Protein AF-A0A409W3G0-F1 (afdb_monomer)

Foldseek 3Di:
DVVCVVCVVVVVVLVVVLVVLVVDPDPVSVVVNVVVVVVVVVVCVVVDDPVVVLVVLLVCQQCVVVVDPPDDDLDCCLQLVPPPDLVPPVVLQVSLLVLVVVVVVCQSVVVSVQKHFFDAPDPGSFPKTFEPPQADAADDDDDPPAADDPDGGRVVVIPHLDPPDDDDPVVSVVSSPRSQKTWIAGNNRFIKIKGWDHGLDHDPSNVVLCVCQDPVNVPFPLSPDFHFPDWDDGNRIIMTIGHDDPDPPPDPPVDPVSVLVVVCSVCVQVCVLQVVVVVLSCQCVPPDPVSHDDPVVSVVVVVVSVVPRDPCSVQAFRFDWGDPVPPDIHGDDGDPHDDDDPDDPDDD

Structure (mmCIF, N/CA/C/O backbone):
data_AF-A0A409W3G0-F1
#
_entry.id   AF-A0A409W3G0-F1
#
loop_
_atom_site.group_PDB
_atom_site.id
_atom_site.type_symbol
_atom_site.label_atom_id
_atom_site.label_alt_id
_atom_site.label_comp_id
_atom_site.label_asym_id
_atom_site.label_entity_id
_atom_site.label_seq_id
_atom_site.pdbx_PDB_ins_code
_atom_site.Cartn_x
_atom_site.Cartn_y
_atom_site.Cartn_z
_atom_site.occupancy
_atom_site.B_iso_or_equiv
_atom_site.auth_seq_id
_atom_site.auth_comp_id
_atom_site.auth_asym_id
_atom_site.auth_atom_id
_atom_site.pdbx_PDB_model_num
ATOM 1 N N . MET A 1 1 ? 8.631 -28.757 -4.855 1.00 47.16 1 MET A N 1
ATOM 2 C CA . MET A 1 1 ? 9.281 -27.886 -3.844 1.00 47.16 1 MET A CA 1
ATOM 3 C C . MET A 1 1 ? 10.719 -28.313 -3.483 1.00 47.16 1 MET A C 1
ATOM 5 O O . MET A 1 1 ? 11.501 -27.440 -3.142 1.00 47.16 1 MET A O 1
ATOM 9 N N . GLN A 1 2 ? 11.118 -29.590 -3.631 1.00 41.22 2 GLN A N 1
ATOM 10 C CA . GLN A 1 2 ? 12.486 -30.080 -3.331 1.00 41.22 2 GLN A CA 1
ATOM 11 C C . GLN A 1 2 ? 13.598 -29.640 -4.314 1.00 41.22 2 GLN A C 1
ATOM 13 O O . GLN A 1 2 ? 14.764 -29.630 -3.944 1.00 41.22 2 GLN A O 1
ATOM 18 N N . ILE A 1 3 ? 13.276 -29.236 -5.548 1.00 45.50 3 ILE A N 1
ATOM 19 C CA . ILE A 1 3 ? 14.291 -28.834 -6.549 1.00 45.50 3 ILE A CA 1
ATOM 20 C C . ILE A 1 3 ? 14.850 -27.426 -6.262 1.00 45.50 3 ILE A C 1
ATOM 22 O O . ILE A 1 3 ? 16.033 -27.163 -6.468 1.00 45.50 3 ILE A O 1
ATOM 26 N N . VAL A 1 4 ? 14.027 -26.527 -5.709 1.00 44.72 4 VAL A N 1
ATOM 27 C CA . VAL A 1 4 ? 14.427 -25.141 -5.399 1.00 44.72 4 VAL A CA 1
ATOM 28 C C . VAL A 1 4 ? 15.468 -25.092 -4.273 1.00 44.72 4 VAL A C 1
ATOM 30 O O . VAL A 1 4 ? 16.385 -24.275 -4.326 1.00 44.72 4 VAL A O 1
ATOM 33 N N . SER A 1 5 ? 15.393 -25.994 -3.289 1.00 47.44 5 SER A N 1
ATOM 34 C CA . SER A 1 5 ? 16.398 -26.087 -2.219 1.00 47.44 5 SER A CA 1
ATOM 35 C C . SER A 1 5 ? 17.745 -26.625 -2.704 1.00 47.44 5 SER A C 1
ATOM 37 O O . SER A 1 5 ? 18.769 -26.264 -2.134 1.00 47.44 5 SER A O 1
ATOM 39 N N . VAL A 1 6 ? 17.759 -27.441 -3.764 1.00 54.44 6 VAL A N 1
ATOM 40 C CA . VAL A 1 6 ? 18.990 -28.029 -4.324 1.00 54.44 6 VAL A CA 1
ATOM 41 C C . VAL A 1 6 ? 19.758 -27.022 -5.185 1.00 54.44 6 VAL A C 1
ATOM 43 O O . VAL A 1 6 ? 20.984 -27.041 -5.198 1.00 54.44 6 VAL A O 1
ATOM 46 N N . LEU A 1 7 ? 19.063 -26.111 -5.875 1.00 48.47 7 LEU A N 1
ATOM 47 C CA . LEU A 1 7 ? 19.697 -25.149 -6.789 1.00 48.47 7 LEU A CA 1
ATOM 48 C C . LEU A 1 7 ? 20.128 -23.833 -6.124 1.00 48.47 7 LEU A C 1
ATOM 50 O O . LEU A 1 7 ? 21.019 -23.160 -6.643 1.00 48.47 7 LEU A O 1
ATOM 54 N N . LYS A 1 8 ? 19.554 -23.488 -4.964 1.00 57.00 8 LYS A N 1
ATOM 55 C CA . LYS A 1 8 ? 19.869 -22.257 -4.219 1.00 57.00 8 LYS A CA 1
ATOM 56 C C . LYS A 1 8 ? 21.376 -22.048 -3.940 1.00 57.00 8 LYS A C 1
ATOM 58 O O . LYS A 1 8 ? 21.863 -20.948 -4.198 1.00 57.00 8 LYS A O 1
ATOM 63 N N . PRO A 1 9 ? 22.156 -23.065 -3.514 1.00 62.59 9 PRO A N 1
ATOM 64 C CA . PRO A 1 9 ? 23.589 -22.894 -3.260 1.00 62.59 9 PRO A CA 1
ATOM 65 C C . PRO A 1 9 ? 24.377 -22.547 -4.529 1.00 62.59 9 PRO A C 1
ATOM 67 O O . PRO A 1 9 ? 25.292 -21.729 -4.487 1.00 62.59 9 PRO A O 1
ATOM 70 N N . TYR A 1 10 ? 23.997 -23.124 -5.674 1.00 61.44 10 TYR A N 1
ATOM 71 C CA . TYR A 1 10 ? 24.671 -22.899 -6.953 1.00 61.44 10 TYR A CA 1
ATOM 72 C C . TYR A 1 10 ? 24.362 -21.517 -7.524 1.00 61.44 10 TYR A C 1
ATOM 74 O O . TYR A 1 10 ? 25.257 -20.856 -8.052 1.00 61.44 10 TYR A O 1
ATOM 82 N N . THR A 1 11 ? 23.119 -21.046 -7.381 1.00 59.75 11 THR A N 1
ATOM 83 C CA . THR A 1 11 ? 22.759 -19.680 -7.774 1.00 59.75 11 THR A CA 1
ATOM 84 C C . THR A 1 11 ? 23.467 -18.645 -6.910 1.00 59.75 11 THR A C 1
ATOM 86 O O . THR A 1 11 ? 23.997 -17.680 -7.454 1.00 59.75 11 THR A O 1
ATOM 89 N N . ASP A 1 12 ? 23.562 -18.867 -5.597 1.00 57.88 12 ASP A N 1
ATOM 90 C CA . ASP A 1 12 ? 24.220 -17.939 -4.669 1.00 57.88 12 ASP A CA 1
ATOM 91 C C . ASP A 1 12 ? 25.755 -17.944 -4.859 1.00 57.88 12 ASP A C 1
ATOM 93 O O . ASP A 1 12 ? 26.415 -16.899 -4.805 1.00 57.88 12 ASP A O 1
ATOM 97 N N . GLN A 1 13 ? 26.343 -19.099 -5.193 1.00 63.62 13 GLN A N 1
ATOM 98 C CA . GLN A 1 13 ? 27.764 -19.223 -5.533 1.00 63.62 13 GLN A CA 1
ATOM 99 C C . GLN A 1 13 ? 28.105 -18.566 -6.883 1.00 63.62 13 GLN A C 1
ATOM 101 O O . GLN A 1 13 ? 29.130 -17.894 -7.007 1.00 63.62 13 GLN A O 1
ATOM 106 N N . ALA A 1 14 ? 27.245 -18.711 -7.894 1.00 65.25 14 ALA A N 1
ATOM 107 C CA . ALA A 1 14 ? 27.415 -18.026 -9.174 1.00 65.25 14 ALA A CA 1
ATOM 108 C C . ALA A 1 14 ? 27.276 -16.502 -9.016 1.00 65.25 14 ALA A C 1
ATOM 110 O O . ALA A 1 14 ? 28.077 -15.748 -9.572 1.00 65.25 14 ALA A O 1
ATOM 111 N N . LEU A 1 15 ? 26.315 -16.044 -8.204 1.00 60.69 15 LEU A N 1
ATOM 112 C CA . LEU A 1 15 ? 26.097 -14.623 -7.930 1.00 60.69 15 LEU A CA 1
ATOM 113 C C . LEU A 1 15 ? 27.270 -13.999 -7.155 1.00 60.69 15 LEU A C 1
ATOM 115 O O . LEU A 1 15 ? 27.720 -12.907 -7.497 1.00 60.69 15 LEU A O 1
ATOM 119 N N . SER A 1 16 ? 27.812 -14.695 -6.150 1.00 66.19 16 SER A N 1
ATOM 120 C CA . SER A 1 16 ? 28.966 -14.211 -5.374 1.00 66.19 16 SER A CA 1
ATOM 121 C C . SER A 1 16 ? 30.248 -14.140 -6.213 1.00 66.19 16 SER A C 1
ATOM 123 O O . SER A 1 16 ? 30.964 -13.137 -6.158 1.00 66.19 16 SER A O 1
ATOM 125 N N . ARG A 1 17 ? 30.500 -15.132 -7.081 1.00 62.84 17 ARG A N 1
ATOM 126 C CA . ARG A 1 17 ? 31.608 -15.086 -8.056 1.00 62.84 17 ARG A CA 1
ATOM 127 C C . ARG A 1 17 ? 31.439 -13.960 -9.076 1.00 62.84 17 ARG A C 1
ATOM 129 O O . ARG A 1 17 ? 32.417 -13.313 -9.438 1.00 62.84 17 ARG A O 1
ATOM 136 N N . TRP A 1 18 ? 30.212 -13.667 -9.494 1.00 58.75 18 TRP A N 1
ATOM 137 C CA . TRP A 1 18 ? 29.924 -12.539 -10.381 1.00 58.75 18 TRP A CA 1
ATOM 138 C C . TRP A 1 18 ? 30.204 -11.174 -9.735 1.00 58.75 18 TRP A C 1
ATOM 140 O O . TRP A 1 18 ? 30.744 -10.273 -10.378 1.00 58.75 18 TRP A O 1
ATOM 150 N N . ILE A 1 19 ? 29.878 -11.014 -8.448 1.00 62.53 19 ILE A N 1
ATOM 151 C CA . ILE A 1 19 ? 30.178 -9.793 -7.683 1.00 62.53 19 ILE A CA 1
ATOM 152 C C . ILE A 1 19 ? 31.697 -9.569 -7.575 1.00 62.53 19 ILE A C 1
ATOM 154 O O . ILE A 1 19 ? 32.146 -8.430 -7.695 1.00 62.53 19 ILE A O 1
ATOM 158 N N . LEU A 1 20 ? 32.492 -10.635 -7.441 1.00 59.09 20 LEU A N 1
ATOM 159 C CA . LEU A 1 20 ? 33.961 -10.573 -7.490 1.00 59.09 20 LEU A CA 1
ATOM 160 C C . LEU A 1 20 ? 34.485 -10.156 -8.874 1.00 59.09 20 LEU A C 1
ATOM 162 O O . LEU A 1 20 ? 35.348 -9.288 -8.977 1.00 59.09 20 LEU A O 1
ATOM 166 N N . ILE A 1 21 ? 33.910 -10.696 -9.952 1.00 56.00 21 ILE A N 1
ATOM 167 C CA . ILE A 1 21 ? 34.263 -10.331 -11.336 1.00 56.00 21 ILE A CA 1
ATOM 168 C C . ILE A 1 21 ? 33.991 -8.838 -11.613 1.00 56.00 21 ILE A C 1
ATOM 170 O O . ILE A 1 21 ? 34.728 -8.197 -12.360 1.00 56.00 21 ILE A O 1
ATOM 174 N N . LYS A 1 22 ? 32.991 -8.239 -10.952 1.00 55.88 22 LYS A N 1
ATOM 175 C CA . LYS A 1 22 ? 32.654 -6.806 -11.047 1.00 55.88 22 LYS A CA 1
ATOM 176 C C . LYS A 1 22 ? 33.748 -5.871 -10.509 1.00 55.88 22 LYS A C 1
ATOM 178 O O . LYS A 1 22 ? 33.800 -4.718 -10.937 1.00 55.88 22 LYS A O 1
ATOM 183 N N . GLN A 1 23 ? 34.614 -6.327 -9.598 1.00 57.34 23 GLN A N 1
ATOM 184 C CA . GLN A 1 23 ? 35.745 -5.514 -9.125 1.00 57.34 23 GLN A CA 1
ATOM 185 C C . GLN A 1 23 ? 36.809 -5.301 -10.215 1.00 57.34 23 GLN A C 1
ATOM 187 O O . GLN A 1 23 ? 37.583 -4.348 -10.138 1.00 57.34 23 GLN A O 1
ATOM 192 N N . TYR A 1 24 ? 36.793 -6.101 -11.285 1.00 51.62 24 TYR A N 1
ATOM 193 C CA . TYR A 1 24 ? 37.664 -5.918 -12.439 1.00 51.62 24 TYR A CA 1
ATOM 194 C C . TYR A 1 24 ? 36.990 -5.044 -13.511 1.00 51.62 24 TYR A C 1
ATOM 196 O O . TYR A 1 24 ? 35.998 -5.421 -14.128 1.00 51.62 24 TYR A O 1
ATOM 204 N N . LYS A 1 25 ? 37.566 -3.862 -13.785 1.00 48.66 25 LYS A N 1
ATOM 205 C CA . LYS A 1 25 ? 37.075 -2.892 -14.793 1.00 48.66 25 LYS A CA 1
ATOM 206 C C . LYS A 1 25 ? 37.215 -3.352 -16.256 1.00 48.66 25 LYS A C 1
ATOM 208 O O . LYS A 1 25 ? 36.820 -2.618 -17.161 1.00 48.66 25 LYS A O 1
ATOM 213 N N . SER A 1 26 ? 37.770 -4.534 -16.512 1.00 61.12 26 SER A N 1
ATOM 214 C CA . SER A 1 26 ? 38.070 -4.990 -17.870 1.00 61.12 26 SER A CA 1
ATOM 215 C C . SER A 1 26 ? 36.806 -5.365 -18.651 1.00 61.12 26 SER A C 1
ATOM 217 O O . SER A 1 26 ? 35.951 -6.108 -18.169 1.00 61.12 26 SER A O 1
ATOM 219 N N . ALA A 1 27 ? 36.718 -4.915 -19.904 1.00 59.66 27 ALA A N 1
ATOM 220 C CA . ALA A 1 27 ? 35.679 -5.324 -20.849 1.00 59.66 27 ALA A CA 1
ATOM 221 C C . ALA A 1 27 ? 35.604 -6.857 -21.032 1.00 59.66 27 ALA A C 1
ATOM 223 O O . ALA A 1 27 ? 34.521 -7.391 -21.271 1.00 59.66 27 ALA A O 1
ATOM 224 N N . SER A 1 28 ? 36.716 -7.577 -20.829 1.00 54.97 28 SER A N 1
ATOM 225 C CA . SER A 1 28 ? 36.770 -9.044 -20.919 1.00 54.97 28 SER A CA 1
ATOM 226 C C . SER A 1 28 ? 35.953 -9.755 -19.833 1.00 54.97 28 SER A C 1
ATOM 228 O O . SER A 1 28 ? 35.348 -10.791 -20.101 1.00 54.97 28 SER A O 1
ATOM 230 N N . ALA A 1 29 ? 35.851 -9.172 -18.636 1.00 61.47 29 ALA A N 1
ATOM 231 C CA . ALA A 1 29 ? 35.073 -9.716 -17.522 1.00 61.47 29 ALA A CA 1
ATOM 232 C C . ALA A 1 29 ? 33.558 -9.667 -17.800 1.00 61.47 29 ALA A C 1
ATOM 234 O O . ALA A 1 29 ? 32.825 -10.608 -17.494 1.00 61.47 29 ALA A O 1
ATOM 235 N N . LYS A 1 30 ? 33.095 -8.596 -18.461 1.00 62.44 30 LYS A N 1
ATOM 236 C CA . LYS A 1 30 ? 31.699 -8.460 -18.907 1.00 62.44 30 LYS A CA 1
ATOM 237 C C . LYS A 1 30 ? 31.362 -9.456 -20.021 1.00 62.44 30 LYS A C 1
ATOM 239 O O . LYS A 1 30 ? 30.263 -10.005 -20.028 1.00 62.44 30 LYS A O 1
ATOM 244 N N . LEU A 1 31 ? 32.313 -9.716 -20.924 1.00 69.50 31 LEU A N 1
ATOM 245 C CA . LEU A 1 31 ? 32.150 -10.672 -22.022 1.00 69.50 31 LEU A CA 1
ATOM 246 C C . LEU A 1 31 ? 32.099 -12.123 -21.520 1.00 69.50 31 LEU A C 1
ATOM 248 O O . LEU A 1 31 ? 31.205 -12.874 -21.899 1.00 69.50 31 LEU A O 1
ATOM 252 N N . GLY A 1 32 ? 33.015 -12.501 -20.620 1.00 74.12 32 GLY A N 1
ATOM 253 C CA . GLY A 1 32 ? 33.042 -13.840 -20.020 1.00 74.12 32 GLY A CA 1
ATOM 254 C C . GLY A 1 32 ? 31.774 -14.141 -19.227 1.00 74.12 32 GLY A C 1
ATOM 255 O O . GLY A 1 32 ? 31.237 -15.245 -19.280 1.00 74.12 32 GLY A O 1
ATOM 256 N N . GLY A 1 33 ? 31.230 -13.121 -18.569 1.00 72.75 33 GLY A N 1
ATOM 257 C CA . GLY A 1 33 ? 29.962 -13.237 -17.887 1.00 72.75 33 GLY A CA 1
ATOM 258 C C . GLY A 1 33 ? 28.760 -13.474 -18.814 1.00 72.75 33 GLY A C 1
ATOM 259 O O . GLY A 1 33 ? 27.915 -14.325 -18.538 1.00 72.75 33 GLY A O 1
ATOM 260 N N . LEU A 1 34 ? 28.702 -12.758 -19.940 1.00 72.81 34 LEU A N 1
ATOM 261 C CA . LEU A 1 34 ? 27.672 -12.954 -20.963 1.00 72.81 34 LEU A CA 1
ATOM 262 C C . LEU A 1 34 ? 27.743 -14.367 -21.566 1.00 72.81 34 LEU A C 1
ATOM 264 O O . LEU A 1 34 ? 26.716 -15.022 -21.725 1.00 72.81 34 LEU A O 1
ATOM 268 N N . LEU A 1 35 ? 28.954 -14.856 -21.843 1.00 73.38 35 LEU A N 1
ATOM 269 C CA . LEU A 1 35 ? 29.185 -16.202 -22.372 1.00 73.38 35 LEU A CA 1
ATOM 270 C C . LEU A 1 35 ? 28.745 -17.295 -21.393 1.00 73.38 35 LEU A C 1
ATOM 272 O O . LEU A 1 35 ? 28.173 -18.294 -21.819 1.00 73.38 35 LEU A O 1
ATOM 276 N N . LEU A 1 36 ? 28.931 -17.090 -20.086 1.00 75.75 36 LEU A N 1
ATOM 277 C CA . LEU A 1 36 ? 28.472 -18.037 -19.069 1.00 75.75 36 LEU A CA 1
ATOM 278 C C . LEU A 1 36 ? 26.937 -18.128 -19.026 1.00 75.75 36 LEU A C 1
ATOM 280 O O . LEU A 1 36 ? 26.381 -19.220 -18.950 1.00 75.75 36 LEU A O 1
ATOM 284 N N . VAL A 1 37 ? 26.241 -16.991 -19.136 1.00 73.06 37 VAL A N 1
ATOM 285 C CA . VAL A 1 37 ? 24.768 -16.951 -19.213 1.00 73.06 37 VAL A CA 1
ATOM 286 C C . VAL A 1 37 ? 24.269 -17.653 -20.479 1.00 73.06 37 VAL A C 1
ATOM 288 O O . VAL A 1 37 ? 23.330 -18.448 -20.416 1.00 73.06 37 VAL A O 1
ATOM 291 N N . LEU A 1 38 ? 24.929 -17.412 -21.615 1.00 73.00 38 LEU A N 1
ATOM 292 C CA . LEU A 1 38 ? 24.616 -18.061 -22.890 1.00 73.00 38 LEU A CA 1
ATOM 293 C C . LEU A 1 38 ? 24.896 -19.570 -22.877 1.00 73.00 38 LEU A C 1
ATOM 295 O O . LEU A 1 38 ? 24.149 -20.316 -23.500 1.00 73.00 38 LEU A O 1
ATOM 299 N N . ALA A 1 39 ? 25.904 -20.037 -22.138 1.00 73.19 39 ALA A N 1
ATOM 300 C CA . ALA A 1 39 ? 26.226 -21.460 -22.011 1.00 73.19 39 ALA A CA 1
ATOM 301 C C . ALA A 1 39 ? 25.254 -22.230 -21.098 1.00 73.19 39 ALA A C 1
ATOM 303 O O . ALA A 1 39 ? 25.036 -23.425 -21.291 1.00 73.19 39 ALA A O 1
ATOM 304 N N . VAL A 1 40 ? 24.642 -21.559 -20.117 1.00 71.56 40 VAL A N 1
ATOM 305 C CA . VAL A 1 40 ? 23.665 -22.179 -19.204 1.00 71.56 40 VAL A CA 1
ATOM 306 C C . VAL A 1 40 ? 22.270 -22.263 -19.840 1.00 71.56 40 VAL A C 1
ATOM 308 O O . VAL A 1 40 ? 21.531 -23.209 -19.578 1.00 71.56 40 VAL A O 1
ATOM 311 N N . LEU A 1 41 ? 21.915 -21.335 -20.734 1.00 67.38 41 LEU A N 1
ATOM 312 C CA . LEU A 1 41 ? 20.604 -21.274 -21.399 1.00 67.38 41 LEU A CA 1
ATOM 313 C C . LEU A 1 41 ? 20.150 -22.595 -22.083 1.00 67.38 41 LEU A C 1
ATOM 315 O O . LEU A 1 41 ? 19.005 -22.994 -21.860 1.00 67.38 41 LEU A O 1
ATOM 319 N N . PRO A 1 42 ? 20.995 -23.326 -22.844 1.00 62.88 42 PRO A N 1
ATOM 320 C CA . PRO A 1 42 ? 20.614 -24.591 -23.489 1.00 62.88 42 PRO A CA 1
ATOM 321 C C . PRO A 1 42 ? 20.454 -25.762 -22.513 1.00 62.88 42 PRO A C 1
ATOM 323 O O . PRO A 1 42 ? 19.584 -26.611 -22.699 1.00 62.88 42 PRO A O 1
ATOM 326 N N . LEU A 1 43 ? 21.277 -25.806 -21.460 1.00 62.88 43 LEU A N 1
ATOM 327 C CA . LEU A 1 43 ? 21.249 -26.861 -20.439 1.00 62.88 43 LEU A CA 1
ATOM 328 C C . LEU A 1 43 ? 19.950 -26.824 -19.627 1.00 62.88 43 LEU A C 1
ATOM 330 O O . LEU A 1 43 ? 19.469 -27.860 -19.173 1.00 62.88 43 LEU A O 1
ATOM 334 N N . VAL A 1 44 ? 19.353 -25.638 -19.506 1.00 59.09 44 VAL A N 1
ATOM 335 C CA . VAL A 1 44 ? 18.130 -25.428 -18.733 1.00 59.09 44 VAL A CA 1
ATOM 336 C C . VAL A 1 44 ? 16.859 -25.433 -19.596 1.00 59.09 44 VAL A C 1
ATOM 338 O O . VAL A 1 44 ? 15.778 -25.717 -19.088 1.00 59.09 44 VAL A O 1
ATOM 341 N N . GLY A 1 45 ? 16.976 -25.296 -20.924 1.00 60.25 45 GLY A N 1
ATOM 342 C CA . GLY A 1 45 ? 15.871 -25.506 -21.876 1.00 60.25 45 GLY A CA 1
ATOM 343 C C . GLY A 1 45 ? 15.258 -26.917 -21.862 1.00 60.25 45 GLY A C 1
ATOM 344 O O . GLY A 1 45 ? 14.208 -27.131 -22.457 1.00 60.25 45 GLY A O 1
ATOM 345 N N . ARG A 1 46 ? 15.871 -27.878 -21.154 1.00 63.06 46 ARG A N 1
ATOM 346 C CA . ARG A 1 46 ? 15.305 -29.216 -20.896 1.00 63.06 46 ARG A CA 1
ATOM 347 C C . ARG A 1 46 ? 14.311 -29.261 -19.728 1.00 63.06 46 ARG A C 1
ATOM 349 O O . ARG A 1 46 ? 13.634 -30.272 -19.553 1.00 63.06 46 ARG A O 1
ATOM 356 N N . MET A 1 47 ? 14.194 -28.197 -18.932 1.00 63.66 47 MET A N 1
ATOM 357 C CA . MET A 1 47 ? 13.206 -28.096 -17.855 1.00 63.66 47 MET A CA 1
ATOM 358 C C . MET A 1 47 ? 11.872 -27.597 -18.430 1.00 63.66 47 MET A C 1
ATOM 360 O O . MET A 1 47 ? 11.559 -26.410 -18.394 1.00 63.66 47 MET A O 1
ATOM 364 N N . ASN A 1 48 ? 11.096 -28.514 -19.010 1.00 53.97 48 ASN A N 1
ATOM 365 C CA . ASN A 1 48 ? 9.788 -28.218 -19.596 1.00 53.97 48 ASN A CA 1
ATOM 366 C C . ASN A 1 48 ? 8.782 -27.772 -18.520 1.00 53.97 48 ASN A C 1
ATOM 368 O O . ASN A 1 48 ? 8.340 -28.578 -17.703 1.00 53.97 48 ASN A O 1
ATOM 372 N N . GLY A 1 49 ? 8.381 -26.498 -18.544 1.00 68.12 49 GLY A N 1
ATOM 373 C CA . GLY A 1 49 ? 7.275 -25.999 -17.729 1.00 68.12 49 GLY A CA 1
ATOM 374 C C . GLY A 1 49 ? 7.062 -24.486 -17.807 1.00 68.12 49 GLY A C 1
ATOM 375 O O . GLY A 1 49 ? 7.985 -23.719 -18.082 1.00 68.12 49 GLY A O 1
ATOM 376 N N . LEU A 1 50 ? 5.832 -24.057 -17.494 1.00 61.88 50 LEU A N 1
ATOM 377 C CA . LEU A 1 50 ? 5.407 -22.651 -17.378 1.00 61.88 50 LEU A CA 1
ATOM 378 C C . LEU A 1 50 ? 6.263 -21.835 -16.380 1.00 61.88 50 LEU A C 1
ATOM 380 O O . LEU A 1 50 ? 6.267 -20.608 -16.417 1.00 61.88 50 LEU A O 1
ATOM 384 N N . GLU A 1 51 ? 6.988 -22.511 -15.483 1.00 71.69 51 GLU A N 1
ATOM 385 C CA . GLU A 1 51 ? 7.874 -21.893 -14.492 1.00 71.69 51 GLU A CA 1
ATOM 386 C C . GLU A 1 51 ? 9.188 -21.369 -15.099 1.00 71.69 51 GLU A C 1
ATOM 388 O O . GLU A 1 51 ? 9.762 -20.411 -14.576 1.00 71.69 51 GLU A O 1
ATOM 393 N N . TRP A 1 52 ? 9.658 -21.933 -16.221 1.00 76.56 52 TRP A N 1
ATOM 394 C CA . TRP A 1 52 ? 10.937 -21.533 -16.818 1.00 76.56 52 TRP A CA 1
ATOM 395 C C . TRP A 1 52 ? 10.880 -20.145 -17.454 1.00 76.56 52 TRP A C 1
ATOM 397 O O . TRP A 1 52 ? 11.769 -19.321 -17.246 1.00 76.56 52 TRP A O 1
ATOM 407 N N . THR A 1 53 ? 9.802 -19.839 -18.177 1.00 78.00 53 THR A N 1
ATOM 408 C CA . THR A 1 53 ? 9.613 -18.511 -18.777 1.00 78.00 53 THR A CA 1
ATOM 409 C C . THR A 1 53 ? 9.563 -17.427 -17.703 1.00 78.00 53 THR A C 1
ATOM 411 O O . THR A 1 53 ? 10.200 -16.385 -17.858 1.00 78.00 53 THR A O 1
ATOM 414 N N . GLN A 1 54 ? 8.904 -17.697 -16.571 1.00 76.88 54 GLN A N 1
ATOM 415 C CA . GLN A 1 54 ? 8.894 -16.799 -15.413 1.00 76.88 54 GLN A CA 1
ATOM 416 C C . GLN A 1 54 ? 10.285 -16.654 -14.792 1.00 76.88 54 GLN A C 1
ATOM 418 O O . GLN A 1 54 ? 10.693 -15.540 -14.465 1.00 76.88 54 GLN A O 1
ATOM 423 N N . PHE A 1 55 ? 11.042 -17.747 -14.654 1.00 80.12 55 PHE A N 1
ATOM 424 C CA . PHE A 1 55 ? 12.415 -17.690 -14.158 1.00 80.12 55 PHE A CA 1
ATOM 425 C C . PHE A 1 55 ? 13.316 -16.846 -15.066 1.00 80.12 55 PHE A C 1
ATOM 427 O O . PHE A 1 55 ? 13.977 -15.931 -14.573 1.00 80.12 55 PHE A O 1
ATOM 434 N N . CYS A 1 56 ? 13.317 -17.100 -16.379 1.00 81.38 56 CYS A N 1
ATOM 435 C CA . CYS A 1 56 ? 14.090 -16.317 -17.341 1.00 81.38 56 CYS A CA 1
ATOM 436 C C . CYS A 1 56 ? 13.708 -14.845 -17.281 1.00 81.38 56 CYS A C 1
ATOM 438 O O . CYS A 1 56 ? 14.592 -14.003 -17.197 1.00 81.38 56 CYS A O 1
ATOM 440 N N . GLN A 1 57 ? 12.410 -14.528 -17.238 1.00 78.81 57 GLN A N 1
ATOM 441 C CA . GLN A 1 57 ? 11.951 -13.151 -17.076 1.00 78.81 57 GLN A CA 1
ATOM 442 C C . GLN A 1 57 ? 12.501 -12.531 -15.787 1.00 78.81 57 GLN A C 1
ATOM 444 O O . GLN A 1 57 ? 13.090 -11.453 -15.839 1.00 78.81 57 GLN A O 1
ATOM 449 N N . ARG A 1 58 ? 12.393 -13.210 -14.638 1.00 78.25 58 ARG A N 1
ATOM 450 C CA . ARG A 1 58 ? 12.937 -12.721 -13.357 1.00 78.25 58 ARG A CA 1
ATOM 451 C C . ARG A 1 58 ? 14.448 -12.510 -13.414 1.00 78.25 58 ARG A C 1
ATOM 453 O O . ARG A 1 58 ? 14.932 -11.499 -12.912 1.00 78.25 58 ARG A O 1
ATOM 460 N N . LEU A 1 59 ? 15.189 -13.426 -14.035 1.00 81.44 59 LEU A N 1
ATOM 461 C CA . LEU A 1 59 ? 16.635 -13.307 -14.203 1.00 81.44 59 LEU A CA 1
ATOM 462 C C . LEU A 1 59 ? 16.992 -12.132 -15.119 1.00 81.44 59 LEU A C 1
ATOM 464 O O . LEU A 1 59 ? 17.822 -11.305 -14.749 1.00 81.44 59 LEU A O 1
ATOM 468 N N . THR A 1 60 ? 16.329 -12.008 -16.270 1.00 83.62 60 THR A N 1
ATOM 469 C CA . THR A 1 60 ? 16.481 -10.864 -17.174 1.00 83.62 60 THR A CA 1
ATOM 470 C C . THR A 1 60 ? 16.217 -9.559 -16.436 1.00 83.62 60 THR A C 1
ATOM 472 O O . THR A 1 60 ? 16.980 -8.615 -16.601 1.00 83.62 60 THR A O 1
ATOM 475 N N . TRP A 1 61 ? 15.203 -9.503 -15.570 1.00 79.69 61 TRP A N 1
ATOM 476 C CA . TRP A 1 61 ? 14.919 -8.322 -14.756 1.00 79.69 61 TRP A CA 1
ATOM 477 C C . TRP A 1 61 ? 15.982 -8.048 -13.705 1.00 79.69 61 TRP A C 1
ATOM 479 O O . TRP A 1 61 ? 16.418 -6.907 -13.603 1.00 79.69 61 TRP A O 1
ATOM 489 N N . LYS A 1 62 ? 16.478 -9.064 -12.993 1.00 77.94 62 LYS A N 1
ATOM 490 C CA . LYS A 1 62 ? 17.623 -8.892 -12.086 1.00 77.94 62 LYS A CA 1
ATOM 491 C C . LYS A 1 62 ? 18.854 -8.351 -12.813 1.00 77.94 62 LYS A C 1
ATOM 493 O O . LYS A 1 62 ? 19.601 -7.566 -12.242 1.00 77.94 62 LYS A O 1
ATOM 498 N N . LEU A 1 63 ? 19.049 -8.741 -14.072 1.00 80.12 63 LEU A N 1
ATOM 499 C CA . LEU A 1 63 ? 20.165 -8.284 -14.894 1.00 80.12 63 LEU A CA 1
ATOM 500 C C . LEU A 1 63 ? 19.894 -6.949 -15.613 1.00 80.12 63 LEU A C 1
ATOM 502 O O . LEU A 1 63 ? 20.832 -6.273 -16.031 1.00 80.12 63 LEU A O 1
ATOM 506 N N . ARG A 1 64 ? 18.635 -6.523 -15.744 1.00 79.38 64 ARG A N 1
ATOM 507 C CA . ARG A 1 64 ? 18.259 -5.339 -16.526 1.00 79.38 64 ARG A CA 1
ATOM 508 C C . ARG A 1 64 ? 18.894 -4.040 -16.023 1.00 79.38 64 ARG A C 1
ATOM 510 O O . ARG A 1 64 ? 19.383 -3.318 -16.887 1.00 79.38 64 ARG A O 1
ATOM 517 N N . PRO A 1 65 ? 18.988 -3.741 -14.710 1.00 75.94 65 PRO A N 1
ATOM 518 C CA . PRO A 1 65 ? 19.681 -2.544 -14.224 1.00 75.94 65 PRO A CA 1
ATOM 519 C C . PRO A 1 65 ? 21.127 -2.416 -14.719 1.00 75.94 65 PRO A C 1
ATOM 521 O O . PRO A 1 65 ? 21.641 -1.310 -14.840 1.00 75.94 65 PRO A O 1
ATOM 524 N N . TYR A 1 66 ? 21.783 -3.532 -15.053 1.00 75.81 66 TYR A N 1
ATOM 525 C CA . TYR A 1 66 ? 23.151 -3.528 -15.575 1.00 75.81 66 TYR A CA 1
ATOM 526 C C . TYR A 1 66 ? 23.230 -3.170 -17.067 1.00 75.81 66 TYR A C 1
ATOM 528 O O . TYR A 1 66 ? 24.290 -2.758 -17.535 1.00 75.81 66 TYR A O 1
ATOM 536 N N . PHE A 1 67 ? 22.127 -3.314 -17.808 1.00 78.88 67 PHE A N 1
ATOM 537 C CA . PHE A 1 67 ? 22.061 -3.073 -19.253 1.00 78.88 67 PHE A CA 1
ATOM 538 C C . PHE A 1 67 ? 21.206 -1.856 -19.629 1.00 78.88 67 PHE A C 1
ATOM 540 O O . PHE A 1 67 ? 21.449 -1.224 -20.655 1.00 78.88 67 PHE A O 1
ATOM 547 N N . SER A 1 68 ? 20.210 -1.497 -18.818 1.00 72.94 68 SER A N 1
ATOM 548 C CA . SER A 1 68 ? 19.354 -0.342 -19.064 1.00 72.94 68 SER A CA 1
ATOM 549 C C . SER A 1 68 ? 19.935 0.917 -18.433 1.00 72.94 68 SER A C 1
ATOM 551 O O . SER A 1 68 ? 20.169 0.955 -17.231 1.00 72.94 68 SER A O 1
ATOM 553 N N . ARG A 1 69 ? 20.039 1.999 -19.212 1.00 72.69 69 ARG A N 1
ATOM 554 C CA . ARG A 1 69 ? 20.340 3.352 -18.704 1.00 72.69 69 ARG A CA 1
ATOM 555 C C . ARG A 1 69 ? 19.184 3.982 -17.912 1.00 72.69 69 ARG A C 1
ATOM 557 O O . ARG A 1 69 ? 19.263 5.153 -17.558 1.00 72.69 69 ARG A O 1
ATOM 564 N N . HIS A 1 70 ? 18.094 3.250 -17.678 1.00 69.88 70 HIS A N 1
ATOM 565 C CA . HIS A 1 70 ? 16.960 3.777 -16.935 1.00 69.88 70 HIS A CA 1
ATOM 566 C C . HIS A 1 70 ? 17.300 3.773 -15.445 1.00 69.88 70 HIS A C 1
ATOM 568 O O . HIS A 1 70 ? 17.223 2.745 -14.778 1.00 69.88 70 HIS A O 1
ATOM 574 N N . ILE A 1 71 ? 17.713 4.930 -14.938 1.00 80.94 71 ILE A N 1
ATOM 575 C CA . ILE A 1 71 ? 18.068 5.096 -13.532 1.00 80.94 71 ILE A CA 1
ATOM 576 C C . ILE A 1 71 ? 16.761 5.227 -12.752 1.00 80.94 71 ILE A C 1
ATOM 578 O O . ILE A 1 71 ? 16.091 6.257 -12.821 1.00 80.94 71 ILE A O 1
ATOM 582 N N . LEU A 1 72 ? 16.368 4.166 -12.046 1.00 91.06 72 LEU A N 1
ATOM 583 C CA . LEU A 1 72 ? 15.374 4.301 -10.988 1.00 91.06 72 LEU A CA 1
ATOM 584 C C . LEU A 1 72 ? 16.014 5.081 -9.834 1.00 91.06 72 LEU A C 1
ATOM 586 O O . LEU A 1 72 ? 17.154 4.784 -9.461 1.00 91.06 72 LEU A O 1
ATOM 590 N N . PRO A 1 73 ? 15.322 6.063 -9.241 1.00 92.44 73 PRO A N 1
ATOM 591 C CA . PRO A 1 73 ? 15.828 6.700 -8.041 1.00 92.44 73 PRO A CA 1
ATOM 592 C C . PRO A 1 73 ? 15.943 5.671 -6.926 1.00 92.44 73 PRO A C 1
ATOM 594 O O . PRO A 1 73 ? 14.973 4.991 -6.597 1.00 92.44 73 PRO A O 1
ATOM 597 N N . ARG A 1 74 ? 17.124 5.581 -6.324 1.00 90.75 74 ARG A N 1
ATOM 598 C CA . ARG A 1 74 ? 17.346 4.779 -5.114 1.00 90.75 74 ARG A CA 1
ATOM 599 C C . ARG A 1 74 ? 16.923 5.510 -3.844 1.00 90.75 74 ARG A C 1
ATOM 601 O O . ARG A 1 74 ? 16.673 4.879 -2.822 1.00 90.75 74 ARG A O 1
ATOM 608 N N . ASP A 1 75 ? 16.826 6.832 -3.932 1.00 90.38 75 ASP A N 1
ATOM 609 C CA . ASP A 1 75 ? 16.330 7.685 -2.865 1.00 90.38 75 ASP A CA 1
ATOM 610 C C . ASP A 1 75 ? 14.795 7.680 -2.838 1.00 90.38 75 ASP A C 1
ATOM 612 O O . ASP A 1 75 ? 14.131 8.167 -3.758 1.00 90.38 75 ASP A O 1
ATOM 616 N N . ILE A 1 76 ? 14.233 7.133 -1.759 1.00 89.94 76 ILE A N 1
ATOM 617 C CA . ILE A 1 76 ? 12.787 7.071 -1.536 1.00 89.94 76 ILE A CA 1
ATOM 618 C C . ILE A 1 76 ? 12.184 8.473 -1.397 1.00 89.94 76 ILE A C 1
ATOM 620 O O . ILE A 1 76 ? 11.030 8.660 -1.779 1.00 89.94 76 ILE A O 1
ATOM 624 N N . ALA A 1 77 ? 12.924 9.458 -0.878 1.00 89.00 77 ALA A N 1
ATOM 625 C CA . ALA A 1 77 ? 12.413 10.819 -0.708 1.00 89.00 77 ALA A CA 1
ATOM 626 C C . ALA A 1 77 ? 11.949 11.394 -2.055 1.00 89.00 77 ALA A C 1
ATOM 628 O O . ALA A 1 77 ? 10.869 11.983 -2.159 1.00 89.00 77 ALA A O 1
ATOM 629 N N . ARG A 1 78 ? 12.679 11.081 -3.134 1.00 89.81 78 ARG A N 1
ATOM 630 C CA . ARG A 1 78 ? 12.289 11.430 -4.504 1.00 89.81 78 ARG A CA 1
ATOM 631 C C . ARG A 1 78 ? 11.015 10.718 -4.972 1.00 89.81 78 ARG A C 1
ATOM 633 O O . ARG A 1 78 ? 10.199 11.325 -5.658 1.00 89.81 78 ARG A O 1
ATOM 640 N N . TRP A 1 79 ? 10.794 9.467 -4.566 1.00 90.19 79 TRP A N 1
ATOM 641 C CA . TRP A 1 79 ? 9.526 8.755 -4.799 1.00 90.19 79 TRP A CA 1
ATOM 642 C C . TRP A 1 79 ? 8.365 9.276 -3.953 1.00 90.19 79 TRP A C 1
ATOM 644 O O . TRP A 1 79 ? 7.219 8.942 -4.242 1.00 90.19 79 TRP A O 1
ATOM 654 N N . ARG A 1 80 ? 8.638 10.026 -2.884 1.00 86.69 80 ARG A N 1
ATOM 655 C CA . ARG A 1 80 ? 7.632 10.608 -1.983 1.00 86.69 80 ARG A CA 1
ATOM 656 C C . ARG A 1 80 ? 7.349 12.077 -2.274 1.00 86.69 80 ARG A C 1
ATOM 658 O O . ARG A 1 80 ? 6.365 12.597 -1.764 1.00 86.69 80 ARG A O 1
ATOM 665 N N . LEU A 1 81 ? 8.157 12.707 -3.130 1.00 86.31 81 LEU A N 1
ATOM 666 C CA . LEU A 1 81 ? 8.148 14.156 -3.353 1.00 86.31 81 LEU A CA 1
ATOM 667 C C . LEU A 1 81 ? 8.401 14.923 -2.045 1.00 86.31 81 LEU A C 1
ATOM 669 O O . LEU A 1 81 ? 7.836 15.993 -1.821 1.00 86.31 81 LEU A O 1
ATOM 673 N N . ASP A 1 82 ? 9.233 14.365 -1.163 1.00 84.06 82 ASP A N 1
ATOM 674 C CA . ASP A 1 82 ? 9.574 15.019 0.096 1.00 84.06 82 ASP A CA 1
ATOM 675 C C . ASP A 1 82 ? 10.334 16.327 -0.198 1.00 84.06 82 ASP A C 1
ATOM 677 O O . ASP A 1 82 ? 11.253 16.360 -1.015 1.00 84.06 82 ASP A O 1
ATOM 681 N N . GLY A 1 83 ? 9.918 17.426 0.438 1.00 85.44 83 GLY A N 1
ATOM 682 C CA . GLY A 1 83 ? 10.518 18.756 0.244 1.00 85.44 83 GLY A CA 1
ATOM 683 C C . GLY A 1 83 ? 10.093 19.496 -1.032 1.00 85.44 83 GLY A C 1
ATOM 684 O O . GLY A 1 83 ? 10.526 20.625 -1.247 1.00 85.44 83 GLY A O 1
ATOM 685 N N . VAL A 1 84 ? 9.233 18.909 -1.866 1.00 85.56 84 VAL A N 1
ATOM 686 C CA . VAL A 1 84 ? 8.710 19.559 -3.076 1.00 85.56 84 VAL A CA 1
ATOM 687 C C . VAL A 1 84 ? 7.678 20.622 -2.691 1.00 85.56 84 VAL A C 1
ATOM 689 O O . VAL A 1 84 ? 6.738 20.342 -1.944 1.00 85.56 84 VAL A O 1
ATOM 692 N N . ASN A 1 85 ? 7.830 21.839 -3.223 1.00 85.88 85 ASN A N 1
ATOM 693 C CA . ASN A 1 85 ? 6.814 22.882 -3.105 1.00 85.88 85 ASN A CA 1
ATOM 694 C C . ASN A 1 85 ? 5.542 22.446 -3.847 1.00 85.88 85 ASN A C 1
ATOM 696 O O . ASN A 1 85 ? 5.515 22.395 -5.073 1.00 85.88 85 ASN A O 1
ATOM 700 N N . VAL A 1 86 ? 4.491 22.122 -3.096 1.00 82.50 86 VAL A N 1
ATOM 701 C CA . VAL A 1 86 ? 3.223 21.630 -3.652 1.00 82.50 86 VAL A CA 1
ATOM 702 C C . VAL A 1 86 ? 2.424 22.701 -4.395 1.00 82.50 86 VAL A C 1
ATOM 704 O O . VAL A 1 86 ? 1.519 22.346 -5.148 1.00 82.50 86 VAL A O 1
ATOM 707 N N . ASP A 1 87 ? 2.738 23.982 -4.188 1.00 83.19 87 ASP A N 1
ATOM 708 C CA . ASP A 1 87 ? 2.098 25.088 -4.904 1.00 83.19 87 ASP A CA 1
ATOM 709 C C . ASP A 1 87 ? 2.739 25.332 -6.285 1.00 83.19 87 ASP A C 1
ATOM 711 O O . ASP A 1 87 ? 2.130 25.973 -7.140 1.00 83.19 87 ASP A O 1
ATOM 715 N N . ASP A 1 88 ? 3.921 24.759 -6.545 1.00 88.19 88 ASP A N 1
ATOM 716 C CA . ASP A 1 88 ? 4.538 24.719 -7.873 1.00 88.19 88 ASP A CA 1
ATOM 717 C C . ASP A 1 88 ? 3.938 23.562 -8.695 1.00 88.19 88 ASP A C 1
ATOM 719 O O . ASP A 1 88 ? 4.436 22.430 -8.729 1.00 88.19 88 ASP A O 1
ATOM 723 N N . LEU A 1 89 ? 2.804 23.857 -9.333 1.00 84.50 89 LEU A N 1
ATOM 724 C CA . LEU A 1 89 ? 2.037 22.916 -10.153 1.00 84.50 89 LEU A CA 1
ATOM 725 C C . LEU A 1 89 ? 2.856 22.307 -11.299 1.00 84.50 89 LEU A C 1
ATOM 727 O O . LEU A 1 89 ? 2.678 21.122 -11.603 1.00 84.50 89 LEU A O 1
ATOM 731 N N . ASP A 1 90 ? 3.769 23.067 -11.902 1.00 89.06 90 ASP A N 1
ATOM 732 C CA . ASP A 1 90 ? 4.602 22.600 -13.012 1.00 89.06 90 ASP A CA 1
ATOM 733 C C . ASP A 1 90 ? 5.634 21.583 -12.526 1.00 89.06 90 ASP A C 1
ATOM 735 O O . ASP A 1 90 ? 5.788 20.504 -13.115 1.00 89.06 90 ASP A O 1
ATOM 739 N N . MET A 1 91 ? 6.297 21.868 -11.401 1.00 88.06 91 MET A N 1
ATOM 740 C CA . MET A 1 91 ? 7.208 20.919 -10.769 1.00 88.06 91 MET A CA 1
ATOM 741 C C . MET A 1 91 ? 6.481 19.637 -10.355 1.00 88.06 91 MET A C 1
ATOM 743 O O . MET A 1 91 ? 6.971 18.541 -10.646 1.00 88.06 91 MET A O 1
ATOM 747 N N . VAL A 1 92 ? 5.315 19.746 -9.712 1.00 84.25 92 VAL A N 1
ATOM 748 C CA . VAL A 1 92 ? 4.511 18.581 -9.308 1.00 84.25 92 VAL A CA 1
ATOM 749 C C . VAL A 1 92 ? 4.116 17.749 -10.530 1.00 84.25 92 VAL A C 1
ATOM 751 O O . VAL A 1 92 ? 4.266 16.525 -10.520 1.00 84.25 92 VAL A O 1
ATOM 754 N N . THR A 1 93 ? 3.668 18.395 -11.605 1.00 85.06 93 THR A N 1
ATOM 755 C CA . THR A 1 93 ? 3.291 17.736 -12.864 1.00 85.06 93 THR A CA 1
ATOM 756 C C . THR A 1 93 ? 4.475 16.993 -13.482 1.00 85.06 93 THR A C 1
ATOM 758 O O . THR A 1 93 ? 4.357 15.814 -13.831 1.00 85.06 93 THR A O 1
ATOM 761 N N . ARG A 1 94 ? 5.647 17.636 -13.549 1.00 89.00 94 ARG A N 1
ATOM 762 C CA . ARG A 1 94 ? 6.887 17.026 -14.049 1.00 89.00 94 ARG A CA 1
ATOM 763 C C . ARG A 1 94 ? 7.285 15.801 -13.228 1.00 89.00 94 ARG A C 1
ATOM 765 O O . ARG A 1 94 ? 7.570 14.752 -13.803 1.00 89.00 94 ARG A O 1
ATOM 772 N N . LEU A 1 95 ? 7.272 15.912 -11.901 1.00 88.06 95 LEU A N 1
ATOM 773 C CA . LEU A 1 95 ? 7.642 14.814 -11.008 1.00 88.06 95 LEU A CA 1
ATOM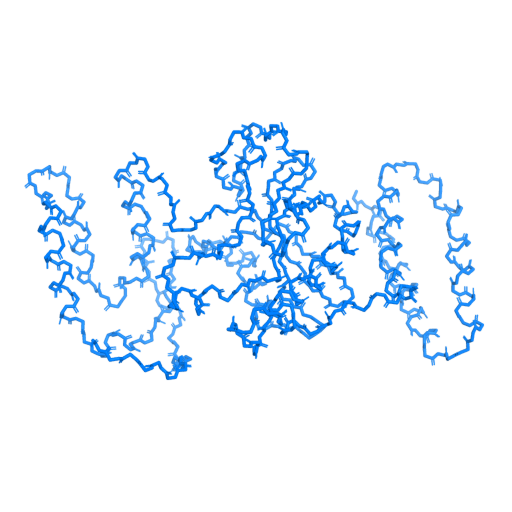 774 C C . LEU A 1 95 ? 6.646 13.651 -11.066 1.00 88.06 95 LEU A C 1
ATOM 776 O O . LEU A 1 95 ? 7.057 12.494 -11.012 1.00 88.06 95 LEU A O 1
ATOM 780 N N . ARG A 1 96 ? 5.349 13.921 -11.256 1.00 85.31 96 ARG A N 1
ATOM 781 C CA . ARG A 1 96 ? 4.355 12.865 -11.510 1.00 85.31 96 ARG A CA 1
ATOM 782 C C . ARG A 1 96 ? 4.605 12.143 -12.827 1.00 85.31 96 ARG A C 1
ATOM 784 O O . ARG A 1 96 ? 4.535 10.917 -12.858 1.00 85.31 96 ARG A O 1
ATOM 791 N N . LYS A 1 97 ? 4.916 12.873 -13.902 1.00 88.25 97 LYS A N 1
ATOM 792 C CA . LYS A 1 97 ? 5.267 12.269 -15.197 1.00 88.25 97 LYS A CA 1
ATOM 793 C C . LYS A 1 97 ? 6.507 11.385 -15.067 1.00 88.25 97 LYS A C 1
ATOM 795 O O . LYS A 1 97 ? 6.515 10.260 -15.563 1.00 88.25 97 LYS A O 1
ATOM 800 N N . GLU A 1 98 ? 7.518 11.863 -14.345 1.00 90.31 98 GLU A N 1
ATOM 801 C CA . GLU A 1 98 ? 8.723 11.090 -14.050 1.00 90.31 98 GLU A CA 1
ATOM 802 C C . GLU A 1 98 ? 8.391 9.819 -13.250 1.00 90.31 98 GLU A C 1
ATOM 804 O O . GLU A 1 98 ? 8.770 8.717 -13.644 1.00 90.31 98 GLU A O 1
ATOM 809 N N . ASN A 1 99 ? 7.582 9.936 -12.197 1.00 90.25 99 ASN A N 1
ATOM 810 C CA . ASN A 1 99 ? 7.145 8.799 -11.395 1.00 90.25 99 ASN A CA 1
ATOM 811 C C . ASN A 1 99 ? 6.342 7.763 -12.199 1.00 90.25 99 ASN A C 1
ATOM 813 O O . ASN A 1 99 ? 6.597 6.562 -12.097 1.00 90.25 99 ASN A O 1
ATOM 817 N N . ASN A 1 100 ? 5.419 8.216 -13.051 1.00 89.00 100 ASN A N 1
ATOM 818 C CA . ASN A 1 100 ? 4.682 7.348 -13.967 1.00 89.00 100 ASN A CA 1
ATOM 819 C C . ASN A 1 100 ? 5.628 6.608 -14.923 1.00 89.00 100 ASN A C 1
ATOM 821 O O . ASN A 1 100 ? 5.410 5.425 -15.195 1.00 89.00 100 ASN A O 1
ATOM 825 N N . SER A 1 101 ? 6.702 7.256 -15.390 1.00 91.00 101 SER A N 1
ATOM 826 C CA . SER A 1 101 ? 7.715 6.595 -16.221 1.00 91.00 101 SER A CA 1
ATOM 827 C C . SER A 1 101 ? 8.440 5.473 -15.466 1.00 91.00 101 SER A C 1
ATOM 829 O O . SER A 1 101 ? 8.633 4.393 -16.023 1.00 91.00 101 SER A O 1
ATOM 831 N N . TRP A 1 102 ? 8.742 5.657 -14.174 1.00 93.69 102 TRP A N 1
ATOM 832 C CA . TRP A 1 102 ? 9.366 4.620 -13.346 1.00 93.69 102 TRP A CA 1
ATOM 833 C C . TRP A 1 102 ? 8.441 3.421 -13.114 1.00 93.69 102 TRP A C 1
ATOM 835 O O . TRP A 1 102 ? 8.868 2.277 -13.269 1.00 93.69 102 TRP A O 1
ATOM 845 N N . TRP A 1 103 ? 7.162 3.653 -12.803 1.00 94.00 103 TRP A N 1
ATOM 846 C CA . TRP A 1 103 ? 6.177 2.568 -12.685 1.00 94.00 103 TRP A CA 1
ATOM 847 C C . TRP A 1 103 ? 5.966 1.833 -14.010 1.00 94.00 103 TRP A C 1
ATOM 849 O O . TRP A 1 103 ? 5.866 0.605 -14.035 1.00 94.00 103 TRP A O 1
ATOM 859 N N . THR A 1 104 ? 5.959 2.566 -15.124 1.00 92.25 104 THR A N 1
ATOM 860 C CA . THR A 1 104 ? 5.880 1.978 -16.468 1.00 92.25 104 THR A CA 1
ATOM 861 C C . THR A 1 104 ? 7.095 1.092 -16.737 1.00 92.25 104 THR A C 1
ATOM 863 O O . THR A 1 104 ? 6.939 -0.059 -17.139 1.00 92.25 104 THR A O 1
ATOM 866 N N . PHE A 1 105 ? 8.302 1.567 -16.417 1.00 92.88 105 PHE A N 1
ATOM 867 C CA . PHE A 1 105 ? 9.528 0.776 -16.512 1.00 92.88 105 PHE A CA 1
ATOM 868 C C . PHE A 1 105 ? 9.463 -0.513 -15.675 1.00 92.88 105 PHE A C 1
ATOM 870 O O . PHE A 1 105 ? 9.871 -1.573 -16.150 1.00 92.88 105 PHE A O 1
ATOM 877 N N . LEU A 1 106 ? 8.906 -0.445 -14.462 1.00 94.69 106 LEU A N 1
ATOM 878 C CA . LEU A 1 106 ? 8.745 -1.593 -13.563 1.00 94.69 106 LEU A CA 1
ATOM 879 C C . LEU A 1 106 ? 7.597 -2.540 -13.952 1.00 94.69 106 LEU A C 1
ATOM 881 O O . LEU A 1 106 ? 7.492 -3.629 -13.389 1.00 94.69 106 LEU A O 1
ATOM 885 N N . THR A 1 107 ? 6.737 -2.173 -14.907 1.00 94.56 107 THR A N 1
ATOM 886 C CA . THR A 1 107 ? 5.542 -2.964 -15.256 1.00 94.56 107 THR A CA 1
ATOM 887 C C . THR A 1 107 ? 5.867 -4.428 -15.559 1.00 94.56 107 THR A C 1
ATOM 889 O O . THR A 1 107 ? 5.237 -5.303 -14.960 1.00 94.56 107 THR A O 1
ATOM 892 N N . PRO A 1 108 ? 6.861 -4.758 -16.406 1.00 93.12 108 PRO A N 1
ATOM 893 C CA . PRO A 1 108 ? 7.101 -6.155 -16.720 1.00 93.12 108 PRO A CA 1
ATOM 894 C C . PRO A 1 108 ? 7.928 -6.880 -15.642 1.00 93.12 108 PRO A C 1
ATOM 896 O O . PRO A 1 108 ? 7.909 -8.109 -15.620 1.00 93.12 108 PRO A O 1
ATOM 899 N N . PHE A 1 109 ? 8.585 -6.164 -14.713 1.00 94.50 109 PHE A N 1
ATOM 900 C CA . PHE A 1 109 ? 9.107 -6.772 -13.482 1.00 94.50 109 PHE A CA 1
ATOM 901 C C . PHE A 1 109 ? 7.947 -7.318 -12.648 1.00 94.50 109 PHE A C 1
ATOM 903 O O . PHE A 1 109 ? 7.931 -8.505 -12.342 1.00 94.50 109 PHE A O 1
ATOM 910 N N . PHE A 1 110 ? 6.928 -6.503 -12.365 1.00 96.50 110 PHE A N 1
ATOM 911 C CA . PHE A 1 110 ? 5.755 -6.950 -11.608 1.00 96.50 110 PHE A CA 1
ATOM 912 C C . PHE A 1 110 ? 4.970 -8.052 -12.328 1.00 96.50 110 PHE A C 1
ATOM 914 O O . PHE A 1 110 ? 4.550 -9.020 -11.688 1.00 96.50 110 PHE A O 1
ATOM 921 N N . ALA A 1 111 ? 4.863 -7.985 -13.658 1.00 94.56 111 ALA A N 1
ATOM 922 C CA . ALA A 1 111 ? 4.230 -9.041 -14.447 1.00 94.56 111 ALA A CA 1
ATOM 923 C C . ALA A 1 111 ? 4.920 -10.407 -14.262 1.00 94.56 111 ALA A C 1
ATOM 925 O O . ALA A 1 111 ? 4.235 -11.420 -14.135 1.00 94.56 111 ALA A O 1
ATOM 926 N N . ALA A 1 112 ? 6.255 -10.443 -14.140 1.00 93.00 112 ALA A N 1
ATOM 927 C CA . ALA A 1 112 ? 7.019 -11.671 -13.876 1.00 93.00 112 ALA A CA 1
ATOM 928 C C . ALA A 1 112 ? 6.773 -12.274 -12.470 1.00 93.00 112 ALA A C 1
ATOM 930 O O . ALA A 1 112 ? 7.134 -13.426 -12.198 1.00 93.00 112 ALA A O 1
ATOM 931 N N . TYR A 1 113 ? 6.150 -11.509 -11.570 1.00 95.38 113 TYR A N 1
ATOM 932 C CA . TYR A 1 113 ? 5.662 -11.962 -10.264 1.00 95.38 113 TYR A CA 1
ATOM 933 C C . TYR A 1 113 ? 4.145 -12.217 -10.252 1.00 95.38 113 TYR A C 1
ATOM 935 O O . TYR A 1 113 ? 3.587 -12.552 -9.214 1.00 95.38 113 TYR A O 1
ATOM 943 N N . GLY A 1 114 ? 3.477 -12.132 -11.407 1.00 95.12 114 GLY A N 1
ATOM 944 C CA . GLY A 1 114 ? 2.038 -12.359 -11.529 1.00 95.12 114 GLY A CA 1
ATOM 945 C C . GLY A 1 114 ? 1.187 -11.142 -11.168 1.00 95.12 114 GLY A C 1
ATOM 946 O O . GLY A 1 114 ? 0.016 -11.315 -10.837 1.00 95.12 114 GLY A O 1
ATOM 947 N N . TYR A 1 115 ? 1.763 -9.937 -11.229 1.00 96.94 115 TYR A N 1
ATOM 948 C CA . TYR A 1 115 ? 1.075 -8.681 -10.948 1.00 96.94 115 TYR A CA 1
ATOM 949 C C . TYR A 1 115 ? 0.940 -7.808 -12.198 1.00 96.94 115 TYR A C 1
ATOM 951 O O . TYR A 1 115 ? 1.927 -7.442 -12.833 1.00 96.94 115 TYR A O 1
ATOM 959 N N . SER A 1 116 ? -0.284 -7.416 -12.534 1.00 96.56 116 SER A N 1
ATOM 960 C CA . SER A 1 116 ? -0.592 -6.489 -13.624 1.00 96.56 116 SER A CA 1
ATOM 961 C C . SER A 1 116 ? -0.878 -5.101 -13.060 1.00 96.56 116 SER A C 1
ATOM 963 O O . SER A 1 116 ? -1.911 -4.893 -12.422 1.00 96.56 116 SER A O 1
ATOM 965 N N . LEU A 1 117 ? 0.034 -4.149 -13.275 1.00 96.38 117 LEU A N 1
ATOM 966 C CA . LEU A 1 117 ? -0.149 -2.771 -12.813 1.00 96.38 117 LEU A CA 1
ATOM 967 C C . LEU A 1 117 ? -1.371 -2.113 -13.464 1.00 96.38 117 LEU A C 1
ATOM 969 O O . LEU A 1 117 ? -1.674 -2.338 -14.634 1.00 96.38 117 LEU A O 1
ATOM 973 N N . HIS A 1 118 ? -2.039 -1.247 -12.706 1.00 94.75 118 HIS A N 1
ATOM 974 C CA . HIS A 1 118 ? -3.079 -0.384 -13.245 1.00 94.75 118 HIS A CA 1
ATOM 975 C C . HIS A 1 118 ? -2.494 0.641 -14.225 1.00 94.75 118 HIS A C 1
ATOM 977 O O . HIS A 1 118 ? -1.469 1.290 -13.964 1.00 94.75 118 HIS A O 1
ATOM 983 N N . VAL A 1 119 ? -3.206 0.825 -15.331 1.00 91.50 119 VAL A N 1
ATOM 984 C CA . VAL A 1 119 ? -2.866 1.751 -16.413 1.00 91.50 119 VAL A CA 1
ATOM 985 C C . VAL A 1 119 ? -3.417 3.138 -16.053 1.00 91.50 119 VAL A C 1
ATOM 987 O O . VAL A 1 119 ? -4.495 3.213 -15.453 1.00 91.50 119 VAL A O 1
ATOM 990 N N . PRO A 1 120 ? -2.690 4.239 -16.317 1.00 88.81 120 PRO A N 1
ATOM 991 C CA . PRO A 1 120 ? -3.242 5.584 -16.138 1.00 88.81 120 PRO A CA 1
ATOM 992 C C . PRO A 1 120 ? -4.475 5.795 -17.035 1.00 88.81 120 PRO A C 1
ATOM 994 O O . PRO A 1 120 ? -4.550 5.219 -18.119 1.00 88.81 120 PRO A O 1
ATOM 997 N N . ILE A 1 121 ? -5.464 6.565 -16.562 1.00 84.94 121 ILE A N 1
ATOM 998 C CA . ILE A 1 121 ? -6.708 6.839 -17.318 1.00 84.94 121 ILE A CA 1
ATOM 999 C C . ILE A 1 121 ? -6.431 7.684 -18.559 1.00 84.94 121 ILE A C 1
ATOM 1001 O O . ILE A 1 121 ? -6.989 7.421 -19.621 1.00 84.94 121 ILE A O 1
ATOM 1005 N N . ASP A 1 122 ? -5.579 8.684 -18.409 1.00 83.00 122 ASP A N 1
ATOM 1006 C CA . ASP A 1 122 ? -5.199 9.626 -19.440 1.00 83.00 122 ASP A CA 1
ATOM 1007 C C . ASP A 1 122 ? -3.691 9.900 -19.380 1.00 83.00 122 ASP A C 1
ATOM 1009 O O . ASP A 1 122 ? -3.026 9.611 -18.384 1.00 83.00 122 ASP A O 1
ATOM 1013 N N . ASP A 1 123 ? -3.149 10.462 -20.462 1.00 75.44 123 ASP A N 1
ATOM 1014 C CA . ASP A 1 123 ? -1.773 10.980 -20.488 1.00 75.44 123 ASP A CA 1
ATOM 1015 C C . ASP A 1 123 ? -1.607 12.219 -19.595 1.00 75.44 123 ASP A C 1
ATOM 1017 O O . ASP A 1 123 ? -0.486 12.664 -19.321 1.00 75.44 123 ASP A O 1
ATOM 1021 N N . ASN A 1 124 ? -2.722 12.781 -19.121 1.00 68.81 124 ASN A N 1
ATOM 1022 C CA . ASN A 1 124 ? -2.693 13.856 -18.151 1.00 68.81 124 ASN A CA 1
ATOM 1023 C C . ASN A 1 124 ? -2.066 13.346 -16.853 1.00 68.81 124 ASN A C 1
ATOM 1025 O O . ASN A 1 124 ? -2.187 12.185 -16.468 1.00 68.81 124 ASN A O 1
ATOM 1029 N N . ALA A 1 125 ? -1.414 14.244 -16.119 1.00 61.78 125 ALA A N 1
ATOM 1030 C CA . ALA A 1 125 ? -0.779 13.936 -14.838 1.00 61.78 125 ALA A CA 1
ATOM 1031 C C . ALA A 1 125 ? -1.792 13.668 -13.701 1.00 61.78 125 ALA A C 1
ATOM 1033 O O . ALA A 1 125 ? -1.524 13.982 -12.530 1.00 61.78 125 ALA A O 1
ATOM 1034 N N . THR A 1 126 ? -2.966 13.114 -14.026 1.00 68.12 126 THR A N 1
ATOM 1035 C CA . THR A 1 126 ? -3.908 12.620 -13.037 1.00 68.12 126 THR A CA 1
ATOM 1036 C C . THR A 1 126 ? -3.290 11.402 -12.355 1.00 68.12 126 THR A C 1
ATOM 1038 O O . THR A 1 126 ? -2.654 10.543 -12.965 1.00 68.12 126 THR A O 1
ATOM 1041 N N . ALA A 1 127 ? -3.442 11.327 -11.035 1.00 70.50 127 ALA A N 1
ATOM 1042 C CA . ALA A 1 127 ? -2.961 10.189 -10.255 1.00 70.50 127 ALA A CA 1
ATOM 1043 C C . ALA A 1 127 ? -3.906 8.973 -10.356 1.00 70.50 127 ALA A C 1
ATOM 1045 O O . ALA A 1 127 ? -3.794 8.025 -9.575 1.00 70.50 127 ALA A O 1
ATOM 1046 N N . ASN A 1 128 ? -4.866 9.016 -11.285 1.00 84.19 128 ASN A N 1
ATOM 1047 C CA . ASN A 1 128 ? -5.908 8.019 -11.416 1.00 84.19 128 ASN A CA 1
ATOM 1048 C C . ASN A 1 128 ? -5.432 6.889 -12.324 1.00 84.19 128 ASN A C 1
ATOM 1050 O O . ASN A 1 128 ? -4.953 7.103 -13.436 1.00 84.19 128 ASN A O 1
ATOM 1054 N N . SER A 1 129 ? -5.605 5.660 -11.855 1.00 90.25 129 SER A N 1
ATOM 1055 C CA . SER A 1 129 ? -5.290 4.469 -12.638 1.00 90.25 129 SER A CA 1
ATOM 1056 C C . SER A 1 129 ? -6.386 3.423 -12.504 1.00 90.25 129 SER A C 1
ATOM 1058 O O . SER A 1 129 ? -7.138 3.416 -11.527 1.00 90.25 129 SER A O 1
ATOM 1060 N N . TYR A 1 130 ? -6.498 2.542 -13.490 1.00 91.38 130 TYR A N 1
ATOM 1061 C CA . TYR A 1 130 ? -7.535 1.520 -13.551 1.00 91.38 130 TYR A CA 1
ATOM 1062 C C . TYR A 1 130 ? -6.960 0.166 -13.996 1.00 91.38 130 TYR A C 1
ATOM 1064 O O . TYR A 1 130 ? -5.931 0.110 -14.676 1.00 91.38 130 TYR A O 1
ATOM 1072 N N . PRO A 1 131 ? -7.602 -0.948 -13.619 1.00 91.81 131 PRO A N 1
ATOM 1073 C CA . PRO A 1 131 ? -7.231 -2.262 -14.109 1.00 91.81 131 PRO A CA 1
ATOM 1074 C C . PRO A 1 131 ? -7.656 -2.428 -15.567 1.00 91.81 131 PRO A C 1
ATOM 1076 O O . PRO A 1 131 ? -8.812 -2.209 -15.927 1.00 91.81 131 PRO A O 1
ATOM 1079 N N . TYR A 1 132 ? -6.726 -2.870 -16.405 1.00 89.00 132 TYR A N 1
ATOM 1080 C CA . TYR A 1 132 ? -7.006 -3.178 -17.801 1.00 89.00 132 TYR A CA 1
ATOM 1081 C C . TYR A 1 132 ? -7.726 -4.540 -17.939 1.00 89.00 132 TYR A C 1
ATOM 1083 O O . TYR A 1 132 ? -7.378 -5.476 -17.213 1.00 89.00 132 TYR A O 1
ATOM 1091 N N . PRO A 1 133 ? -8.708 -4.692 -18.854 1.00 90.75 133 PRO A N 1
ATOM 1092 C CA . PRO A 1 133 ? -9.285 -3.658 -19.723 1.00 90.75 133 PRO A CA 1
ATOM 1093 C C . PRO A 1 133 ? -10.291 -2.756 -18.985 1.00 90.75 133 PRO A C 1
ATOM 1095 O O . PRO A 1 133 ? -10.961 -3.206 -18.058 1.00 90.75 133 PRO A O 1
ATOM 1098 N N . LEU A 1 134 ? -10.460 -1.501 -19.424 1.00 87.19 134 LEU A N 1
ATOM 1099 C CA . LEU A 1 134 ? -11.305 -0.493 -18.747 1.00 87.19 134 LEU A CA 1
ATOM 1100 C C . LEU A 1 134 ? -12.768 -0.931 -18.559 1.00 87.19 134 LEU A C 1
ATOM 1102 O O . LEU A 1 134 ? -13.376 -0.661 -17.526 1.00 87.19 134 LEU A O 1
ATOM 1106 N N . HIS A 1 135 ? -13.323 -1.630 -19.549 1.00 86.81 135 HIS A N 1
ATOM 1107 C CA . HIS A 1 135 ? -14.708 -2.115 -19.549 1.00 86.81 135 HIS A CA 1
ATOM 1108 C C . HIS A 1 135 ? -14.840 -3.570 -19.073 1.00 86.81 135 HIS A C 1
ATOM 1110 O O . HIS A 1 135 ? -15.885 -4.193 -19.242 1.00 86.81 135 HIS A O 1
ATOM 1116 N N . GLY A 1 136 ? -13.782 -4.131 -18.478 1.00 87.44 136 GLY A N 1
ATOM 1117 C CA . GLY A 1 136 ? -13.825 -5.463 -17.889 1.00 87.44 136 GLY A CA 1
ATOM 1118 C C . GLY A 1 136 ? -14.710 -5.516 -16.644 1.00 87.44 136 GLY A C 1
ATOM 1119 O O . GLY A 1 136 ? -14.865 -4.525 -15.921 1.00 87.44 136 GLY A O 1
ATOM 1120 N N . LYS A 1 137 ? -15.261 -6.702 -16.374 1.00 85.81 137 LYS A N 1
ATOM 1121 C CA . LYS A 1 137 ? -15.922 -6.992 -15.103 1.00 85.81 137 LYS A CA 1
ATOM 1122 C C . LYS A 1 137 ? -14.896 -7.503 -14.084 1.00 85.81 137 LYS A C 1
ATOM 1124 O O . LYS A 1 137 ? -14.022 -8.297 -14.444 1.00 85.81 137 LYS A O 1
ATOM 1129 N N . PRO A 1 138 ? -14.980 -7.065 -12.821 1.00 82.44 138 PRO A N 1
ATOM 1130 C CA . PRO A 1 138 ? -14.203 -7.653 -11.746 1.00 82.44 138 PRO A CA 1
ATOM 1131 C C . PRO A 1 138 ? -14.548 -9.134 -11.539 1.00 82.44 138 PRO A C 1
ATOM 1133 O O . PRO A 1 138 ? -15.677 -9.562 -11.768 1.00 82.44 138 PRO A O 1
ATOM 1136 N N . THR A 1 139 ? -13.591 -9.913 -11.036 1.00 80.69 139 THR A N 1
ATOM 1137 C CA . THR A 1 139 ? -13.846 -11.275 -10.542 1.00 80.69 139 THR A CA 1
ATOM 1138 C C . THR A 1 139 ? -14.873 -11.281 -9.397 1.00 80.69 139 THR A C 1
ATOM 1140 O O . THR A 1 139 ? -14.959 -10.340 -8.606 1.00 80.69 139 THR A O 1
ATOM 1143 N N . SER A 1 140 ? -15.688 -12.330 -9.304 1.00 67.31 140 SER A N 1
ATOM 1144 C CA . SER A 1 140 ? -16.947 -12.298 -8.546 1.00 67.31 140 SER A CA 1
ATOM 1145 C C . SER A 1 140 ? -16.827 -12.506 -7.031 1.00 67.31 140 SER A C 1
ATOM 1147 O O . SER A 1 140 ? -17.830 -12.368 -6.333 1.00 67.31 140 SER A O 1
ATOM 1149 N N . ARG A 1 141 ? -15.641 -12.790 -6.468 1.00 71.75 141 ARG A N 1
ATOM 1150 C CA . ARG A 1 141 ? -15.503 -12.909 -5.006 1.00 71.75 141 ARG A CA 1
ATOM 1151 C C . ARG A 1 141 ? -14.091 -12.634 -4.506 1.00 71.75 141 ARG A C 1
ATOM 1153 O O . ARG A 1 141 ? -13.139 -13.300 -4.901 1.00 71.75 141 ARG A O 1
ATOM 1160 N N . GLN A 1 142 ? -13.979 -11.670 -3.600 1.00 78.00 142 GLN A N 1
ATOM 1161 C CA . GLN A 1 142 ? -12.793 -11.478 -2.773 1.00 78.00 142 GLN A CA 1
ATOM 1162 C C . GLN A 1 142 ? -13.014 -12.219 -1.446 1.00 78.00 142 GLN A C 1
ATOM 1164 O O . GLN A 1 142 ? -14.101 -12.170 -0.872 1.00 78.00 142 GLN A O 1
ATOM 1169 N N . VAL A 1 143 ? -12.009 -12.975 -1.012 1.00 84.00 143 VAL A N 1
ATOM 1170 C CA . VAL A 1 143 ? -11.973 -13.640 0.299 1.00 84.00 143 VAL A CA 1
ATOM 1171 C C . VAL A 1 143 ? -10.973 -12.870 1.150 1.00 84.00 143 VAL A C 1
ATOM 1173 O O . VAL A 1 143 ? -10.006 -12.343 0.599 1.00 84.00 143 VAL A O 1
ATOM 1176 N N . HIS A 1 144 ? -11.182 -12.799 2.466 1.00 83.00 144 HIS A N 1
ATOM 1177 C CA . HIS A 1 144 ? -10.180 -12.259 3.387 1.00 83.00 144 HIS A CA 1
ATOM 1178 C C . HIS A 1 144 ? -8.782 -12.820 3.031 1.00 83.00 144 HIS A C 1
ATOM 1180 O O . HIS A 1 144 ? -8.667 -14.023 2.778 1.00 83.00 144 HIS A O 1
ATOM 1186 N N . PRO A 1 145 ? -7.733 -11.980 2.930 1.00 90.19 145 PRO A N 1
ATOM 1187 C CA . PRO A 1 145 ? -7.609 -10.627 3.492 1.00 90.19 145 PRO A CA 1
ATOM 1188 C C . PRO A 1 145 ? -7.990 -9.456 2.572 1.00 90.19 145 PRO A C 1
ATOM 1190 O O . PRO A 1 145 ? -7.681 -8.299 2.862 1.00 90.19 145 PRO A O 1
ATOM 1193 N N . TYR A 1 146 ? -8.619 -9.739 1.438 1.00 88.94 146 TYR A N 1
ATOM 1194 C CA . TYR A 1 146 ? -9.022 -8.713 0.488 1.00 88.94 146 TYR A CA 1
ATOM 1195 C C . TYR A 1 146 ? -10.298 -8.012 0.958 1.00 88.94 146 TYR A C 1
ATOM 1197 O O . TYR A 1 146 ? -11.183 -8.649 1.537 1.00 88.94 146 TYR A O 1
ATOM 1205 N N . ALA A 1 147 ? -10.375 -6.700 0.731 1.00 82.50 147 ALA A N 1
ATOM 1206 C CA . ALA A 1 147 ? -11.541 -5.913 1.102 1.00 82.50 147 ALA A CA 1
ATOM 1207 C C . ALA A 1 147 ? -12.775 -6.327 0.286 1.00 82.50 147 ALA A C 1
ATOM 1209 O O . ALA A 1 147 ? -12.690 -6.981 -0.753 1.00 82.50 147 ALA A O 1
ATOM 1210 N N . ARG A 1 148 ? -13.967 -5.943 0.742 1.00 80.31 148 ARG A N 1
ATOM 1211 C CA . ARG A 1 148 ? -15.161 -6.108 -0.086 1.00 80.31 148 ARG A CA 1
ATOM 1212 C C . ARG A 1 148 ? -15.038 -5.198 -1.304 1.00 80.31 148 ARG A C 1
ATOM 1214 O O . ARG A 1 148 ? -14.739 -4.020 -1.175 1.00 80.31 148 ARG A O 1
ATOM 1221 N N . ARG A 1 149 ? -15.320 -5.739 -2.485 1.00 82.38 149 ARG A N 1
ATOM 1222 C CA . ARG A 1 149 ? -15.355 -4.965 -3.724 1.00 82.38 149 ARG A CA 1
ATOM 1223 C C . ARG A 1 149 ? -16.685 -4.207 -3.820 1.00 82.38 149 ARG A C 1
ATOM 1225 O O . ARG A 1 149 ? -17.730 -4.848 -3.889 1.00 82.38 149 ARG A O 1
ATOM 1232 N N . LEU A 1 150 ? -16.639 -2.875 -3.837 1.00 80.44 150 LEU A N 1
ATOM 1233 C CA . LEU A 1 150 ? -17.821 -1.997 -3.916 1.00 80.44 150 LEU A CA 1
ATOM 1234 C C . LEU A 1 150 ? -18.093 -1.450 -5.330 1.00 80.44 150 LEU A C 1
ATOM 1236 O O . LEU A 1 150 ? -18.698 -0.397 -5.491 1.00 80.44 150 LEU A O 1
ATOM 1240 N N . TYR A 1 151 ? -17.627 -2.145 -6.367 1.00 85.38 151 TYR A N 1
ATOM 1241 C CA . TYR A 1 151 ? -17.744 -1.688 -7.748 1.00 85.38 151 TYR A CA 1
ATOM 1242 C C . TYR A 1 151 ? -18.103 -2.837 -8.699 1.00 85.38 151 TYR A C 1
ATOM 1244 O O . TYR A 1 151 ? -17.693 -3.984 -8.495 1.00 85.38 151 TYR A O 1
ATOM 1252 N N . CYS A 1 152 ? -18.849 -2.524 -9.758 1.00 85.38 152 CYS A N 1
ATOM 1253 C CA . CYS A 1 152 ? -19.359 -3.479 -10.745 1.00 85.38 152 CYS A CA 1
ATOM 1254 C C . CYS A 1 152 ? -18.529 -3.505 -12.032 1.00 85.38 152 CYS A C 1
ATOM 1256 O O . CYS A 1 152 ? -18.552 -4.495 -12.766 1.00 85.38 152 CYS A O 1
ATOM 1258 N N . THR A 1 153 ? -17.780 -2.437 -12.312 1.00 88.25 153 THR A N 1
ATOM 1259 C CA . THR A 1 153 ? -16.949 -2.319 -13.517 1.00 88.25 153 THR A CA 1
ATOM 1260 C C . THR A 1 153 ? -15.523 -1.885 -13.187 1.00 88.25 153 THR A C 1
ATOM 1262 O O . THR A 1 153 ? -15.273 -1.167 -12.219 1.00 88.25 153 THR A O 1
ATOM 1265 N N . ASN A 1 154 ? -14.548 -2.288 -14.008 1.00 88.69 154 ASN A N 1
ATOM 1266 C CA . ASN A 1 154 ? -13.159 -1.836 -13.852 1.00 88.69 154 ASN A CA 1
ATOM 1267 C C . ASN A 1 154 ? -13.041 -0.298 -13.898 1.00 88.69 154 ASN A C 1
ATOM 1269 O O . ASN A 1 154 ? -12.201 0.274 -13.202 1.00 88.69 154 ASN A O 1
ATOM 1273 N N . ARG A 1 155 ? -13.918 0.379 -14.645 1.00 86.62 155 ARG A N 1
ATOM 1274 C CA . ARG A 1 155 ? -14.014 1.843 -14.690 1.00 86.62 155 ARG A CA 1
ATOM 1275 C C . ARG A 1 155 ? -14.405 2.471 -13.351 1.00 86.62 155 ARG A C 1
ATOM 1277 O O . ARG A 1 155 ? -13.969 3.574 -13.063 1.00 86.62 155 ARG A O 1
ATOM 1284 N N . GLU A 1 156 ? -15.195 1.800 -12.525 1.00 85.38 156 GLU A N 1
ATOM 1285 C CA . GLU A 1 156 ? -15.540 2.284 -11.179 1.00 85.38 156 GLU A CA 1
ATOM 1286 C C . GLU A 1 156 ? -14.417 2.012 -10.167 1.00 85.38 156 GLU A C 1
ATOM 1288 O O . GLU A 1 156 ? -14.246 2.746 -9.198 1.00 85.38 156 GLU A O 1
ATOM 1293 N N . SER A 1 157 ? -13.574 1.012 -10.435 1.00 85.19 157 SER A N 1
ATOM 1294 C CA . SER A 1 157 ? -12.467 0.593 -9.564 1.00 85.19 157 SER A CA 1
ATOM 1295 C C . SER A 1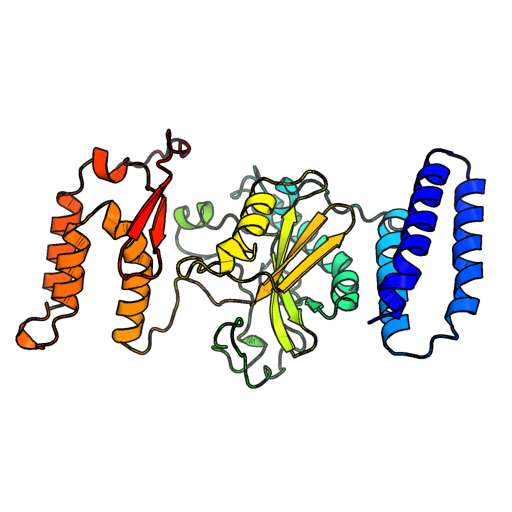 157 ? -11.269 1.542 -9.511 1.00 85.19 157 SER A C 1
ATOM 1297 O O . SER A 1 157 ? -10.219 1.170 -8.967 1.00 85.19 157 SER A O 1
ATOM 1299 N N . THR A 1 158 ? -11.404 2.739 -10.091 1.00 85.12 158 THR A N 1
ATOM 1300 C CA . THR A 1 158 ? -10.325 3.722 -10.205 1.00 85.12 158 THR A CA 1
ATOM 1301 C C . THR A 1 158 ? -9.555 3.845 -8.902 1.00 85.12 158 THR A C 1
ATOM 1303 O O . THR A 1 158 ? -10.095 4.147 -7.838 1.00 85.12 158 THR A O 1
ATOM 1306 N N . PHE A 1 159 ? -8.261 3.558 -8.979 1.00 81.69 159 PHE A N 1
ATOM 1307 C CA . PHE A 1 159 ? -7.340 3.841 -7.902 1.00 81.69 159 PHE A CA 1
ATOM 1308 C C . PHE A 1 159 ? -7.095 5.345 -7.923 1.00 81.69 159 PHE A C 1
ATOM 1310 O O . PHE A 1 159 ? -6.211 5.837 -8.624 1.00 81.69 159 PHE A O 1
ATOM 1317 N N . LYS A 1 160 ? -7.961 6.066 -7.212 1.00 78.31 160 LYS A N 1
ATOM 1318 C CA . LYS A 1 160 ? -7.830 7.496 -6.980 1.00 78.31 160 LYS A CA 1
ATOM 1319 C C . LYS A 1 160 ? -6.888 7.676 -5.802 1.00 78.31 160 LYS A C 1
ATOM 1321 O O . LYS A 1 160 ? -7.280 7.463 -4.654 1.00 78.31 160 LYS A O 1
ATOM 1326 N N . ILE A 1 161 ? -5.651 8.085 -6.064 1.00 66.56 161 ILE A N 1
ATOM 1327 C CA . ILE A 1 161 ? -4.864 8.748 -5.023 1.00 66.56 161 ILE A CA 1
ATOM 1328 C C . ILE A 1 161 ? -5.573 10.083 -4.832 1.00 66.56 161 ILE A C 1
ATOM 1330 O O . ILE A 1 161 ? -5.406 10.963 -5.668 1.00 66.56 161 ILE A O 1
ATOM 1334 N N . HIS A 1 162 ? -6.461 10.172 -3.836 1.00 56.50 162 HIS A N 1
ATOM 1335 C CA . HIS A 1 162 ? -7.333 11.328 -3.627 1.00 56.50 162 HIS A CA 1
ATOM 1336 C C . HIS A 1 162 ? -6.504 12.616 -3.618 1.00 56.50 162 HIS A C 1
ATOM 1338 O O . HIS A 1 162 ? -5.866 12.972 -2.632 1.00 56.50 162 HIS A O 1
ATOM 1344 N N . VAL A 1 163 ? -6.506 13.308 -4.750 1.00 51.19 163 VAL A N 1
ATOM 1345 C CA . VAL A 1 163 ? -6.207 14.725 -4.844 1.00 51.19 163 VAL A CA 1
ATOM 1346 C C . VAL A 1 163 ? -7.591 15.324 -4.789 1.00 51.19 163 VAL A C 1
ATOM 1348 O O . VAL A 1 163 ? -8.297 15.318 -5.792 1.00 51.19 163 VAL A O 1
ATOM 1351 N N . VAL A 1 164 ? -8.060 15.678 -3.596 1.00 49.56 164 VAL A N 1
ATOM 1352 C CA . VAL A 1 164 ? -9.314 16.427 -3.499 1.00 49.56 164 VAL A CA 1
ATOM 1353 C C . VAL A 1 164 ? -9.024 17.792 -4.104 1.00 49.56 164 VAL A C 1
ATOM 1355 O O . VAL A 1 164 ? -8.499 18.685 -3.440 1.00 49.56 164 VAL A O 1
ATOM 1358 N N . ASP A 1 165 ? -9.264 17.893 -5.404 1.00 47.12 165 ASP A N 1
ATOM 1359 C CA . ASP A 1 165 ? -9.395 19.163 -6.079 1.00 47.12 165 ASP A CA 1
ATOM 1360 C C . ASP A 1 165 ? -10.740 19.771 -5.667 1.00 47.12 165 ASP A C 1
ATOM 1362 O O . ASP A 1 165 ? -11.738 19.059 -5.546 1.00 47.12 165 ASP 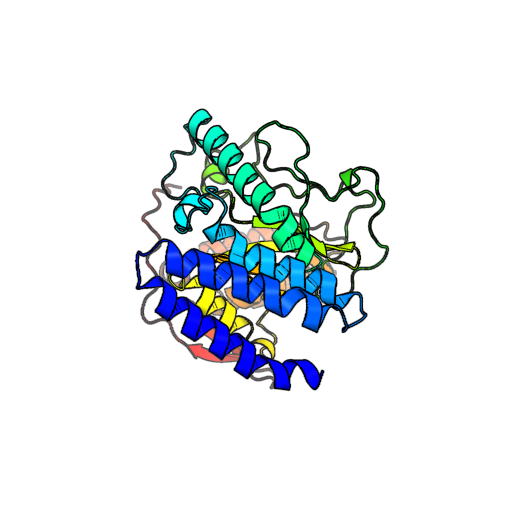A O 1
ATOM 1366 N N . MET A 1 166 ? -10.709 21.069 -5.368 1.00 46.81 166 MET A N 1
ATOM 1367 C CA . MET A 1 166 ? -11.752 21.869 -4.712 1.00 46.81 166 MET A CA 1
ATOM 1368 C C . MET A 1 166 ? -12.161 21.440 -3.287 1.00 46.81 166 MET A C 1
ATOM 1370 O O . MET A 1 166 ? -13.193 20.812 -3.095 1.00 46.81 166 MET A O 1
ATOM 1374 N N . MET A 1 167 ? -11.394 21.861 -2.265 1.00 45.06 167 MET A N 1
ATOM 1375 C CA . MET A 1 167 ? -11.917 22.671 -1.130 1.00 45.06 167 MET A CA 1
ATOM 1376 C C . MET A 1 167 ? -11.047 22.760 0.136 1.00 45.06 167 MET A C 1
ATOM 1378 O O . MET A 1 167 ? -11.478 23.382 1.099 1.00 45.06 167 MET A O 1
ATOM 1382 N N . SER A 1 168 ? -9.793 22.297 0.197 1.00 50.28 168 SER A N 1
ATOM 1383 C CA . SER A 1 168 ? -8.916 22.884 1.230 1.00 50.28 168 SER A CA 1
ATOM 1384 C C . SER A 1 168 ? -7.425 22.809 0.930 1.00 50.28 168 SER A C 1
ATOM 1386 O O . SER A 1 168 ? -6.841 21.744 0.728 1.00 50.28 168 SER A O 1
ATOM 1388 N N . LYS A 1 169 ? -6.774 23.976 1.027 1.00 57.72 169 LYS A N 1
ATOM 1389 C CA . LYS A 1 169 ? -5.332 24.099 1.301 1.00 57.72 169 LYS A CA 1
ATOM 1390 C C . LYS A 1 169 ? -4.901 23.179 2.463 1.00 57.72 169 LYS A C 1
ATOM 1392 O O . LYS A 1 169 ? -3.794 22.653 2.445 1.00 57.72 169 LYS A O 1
ATOM 1397 N N . LEU A 1 170 ? -5.808 22.918 3.413 1.00 53.06 170 LEU A N 1
ATOM 1398 C CA . LEU A 1 170 ? -5.618 22.032 4.564 1.00 53.06 170 LEU A CA 1
ATOM 1399 C C . LEU A 1 170 ? -5.476 20.543 4.178 1.00 53.06 170 LEU A C 1
ATOM 1401 O O . LEU A 1 170 ? -4.539 19.883 4.622 1.00 53.06 170 LEU A O 1
ATOM 1405 N N . ILE A 1 171 ? -6.327 20.013 3.289 1.00 54.34 171 ILE A N 1
ATOM 1406 C CA . ILE A 1 171 ? -6.200 18.637 2.771 1.00 54.34 171 ILE A CA 1
ATOM 1407 C C . ILE A 1 171 ? -5.001 18.517 1.825 1.00 54.34 171 ILE A C 1
ATOM 1409 O O . ILE A 1 171 ? -4.410 17.443 1.744 1.00 54.34 171 ILE A O 1
ATOM 1413 N N . ARG A 1 172 ? -4.571 19.605 1.172 1.00 54.50 172 ARG A N 1
ATOM 1414 C CA . ARG A 1 172 ? -3.357 19.631 0.334 1.00 54.50 172 ARG A CA 1
ATOM 1415 C C . ARG A 1 172 ? -2.084 19.266 1.115 1.00 54.50 172 ARG A C 1
ATOM 1417 O O . ARG A 1 172 ? -1.202 18.622 0.560 1.00 54.50 172 ARG A O 1
ATOM 1424 N N . HIS A 1 173 ? -2.010 19.610 2.403 1.00 54.78 173 HIS A N 1
ATOM 1425 C CA . HIS A 1 173 ? -0.897 19.229 3.286 1.00 54.78 173 HIS A CA 1
ATOM 1426 C C . HIS A 1 173 ? -0.983 17.789 3.815 1.00 54.78 173 HIS A C 1
ATOM 1428 O O . HIS A 1 173 ? 0.047 17.155 4.049 1.00 54.78 173 HIS A O 1
ATOM 1434 N N . LEU A 1 174 ? -2.196 17.258 3.997 1.00 49.19 174 LEU A N 1
ATOM 1435 C CA . LEU A 1 174 ? -2.412 15.885 4.473 1.00 49.19 174 LEU A CA 1
ATOM 1436 C C . LEU A 1 174 ? -2.371 14.861 3.331 1.00 49.19 174 LEU A C 1
ATOM 1438 O O . LEU A 1 174 ? -1.911 13.736 3.512 1.00 49.19 174 LEU A O 1
ATOM 1442 N N . SER A 1 175 ? -2.754 15.282 2.126 1.00 51.53 175 SER A N 1
ATOM 1443 C CA . SER A 1 175 ? -2.610 14.543 0.872 1.00 51.53 175 SER A CA 1
ATOM 1444 C C . SER A 1 175 ? -1.212 14.740 0.296 1.00 51.53 175 SER A C 1
ATOM 1446 O O . SER A 1 175 ? -1.068 15.036 -0.891 1.00 51.53 175 SER A O 1
ATOM 1448 N N . ARG A 1 176 ? -0.174 14.557 1.131 1.00 54.12 176 ARG A N 1
ATOM 1449 C CA . ARG A 1 176 ? 1.178 14.227 0.661 1.00 54.12 176 ARG A CA 1
ATOM 1450 C C . ARG A 1 176 ? 1.036 12.961 -0.170 1.00 54.12 176 ARG A C 1
ATOM 1452 O O . ARG A 1 176 ? 0.978 11.849 0.359 1.00 54.12 176 ARG A O 1
ATOM 1459 N N . GLN A 1 177 ? 0.809 13.169 -1.462 1.00 52.31 177 GLN A N 1
ATOM 1460 C CA . GLN A 1 177 ? 0.557 12.126 -2.435 1.00 52.31 177 GLN A CA 1
ATOM 1461 C C . GLN A 1 177 ? 1.659 11.098 -2.280 1.00 52.31 177 GLN A C 1
ATOM 1463 O O . GLN A 1 177 ? 2.806 11.453 -2.025 1.00 52.31 177 GLN A O 1
ATOM 1468 N N . LYS A 1 178 ? 1.307 9.822 -2.393 1.00 66.56 178 LYS A N 1
ATOM 1469 C CA . LYS A 1 178 ? 2.266 8.731 -2.266 1.00 66.56 178 LYS A CA 1
ATOM 1470 C C . LYS A 1 178 ? 2.585 8.196 -3.667 1.00 66.56 178 LYS A C 1
ATOM 1472 O O . LYS A 1 178 ? 2.052 7.149 -4.022 1.00 66.56 178 LYS A O 1
ATOM 1477 N N . PRO A 1 179 ? 3.447 8.865 -4.467 1.00 72.69 179 PRO A N 1
ATOM 1478 C CA . PRO A 1 179 ? 3.962 8.318 -5.725 1.00 72.69 179 PRO A CA 1
ATOM 1479 C C . PRO A 1 179 ? 4.732 7.004 -5.531 1.00 72.69 179 PRO A C 1
ATOM 1481 O O . PRO A 1 179 ? 5.074 6.321 -6.493 1.00 72.69 179 PRO A O 1
ATOM 1484 N N . CYS A 1 180 ? 4.980 6.616 -4.281 1.00 89.31 180 CYS A N 1
ATOM 1485 C CA . CYS A 1 180 ? 5.470 5.307 -3.893 1.00 89.31 180 CYS A CA 1
ATOM 1486 C C . CYS A 1 180 ? 4.397 4.207 -3.893 1.00 89.31 180 CYS A C 1
ATOM 1488 O O . CYS A 1 180 ? 4.701 3.113 -3.434 1.00 89.31 180 CYS A O 1
ATOM 1490 N N . VAL A 1 181 ? 3.171 4.457 -4.372 1.00 91.88 181 VAL A N 1
ATOM 1491 C CA . VAL A 1 181 ? 2.067 3.486 -4.369 1.00 91.88 181 VAL A CA 1
ATOM 1492 C C . VAL A 1 181 ? 1.432 3.354 -5.755 1.00 91.88 181 VAL A C 1
ATOM 1494 O O . VAL A 1 181 ? 1.120 4.355 -6.399 1.00 91.88 181 VAL A O 1
ATOM 1497 N N . ARG A 1 182 ? 1.161 2.118 -6.188 1.00 93.62 182 ARG A N 1
ATOM 1498 C CA . ARG A 1 182 ? 0.439 1.813 -7.429 1.00 93.62 182 ARG A CA 1
ATOM 1499 C C . ARG A 1 182 ? -0.591 0.707 -7.212 1.00 93.62 182 ARG A C 1
ATOM 1501 O O . ARG A 1 182 ? -0.302 -0.293 -6.562 1.00 93.62 182 ARG A O 1
ATOM 1508 N N . GLY A 1 183 ? -1.788 0.871 -7.773 1.00 94.19 183 GLY A N 1
ATOM 1509 C CA . GLY A 1 183 ? -2.763 -0.218 -7.855 1.00 94.19 183 GLY A CA 1
ATOM 1510 C C . GLY A 1 183 ? -2.324 -1.281 -8.866 1.00 94.19 183 GLY A C 1
ATOM 1511 O O . GLY A 1 183 ? -1.692 -0.961 -9.875 1.00 94.19 183 GLY A O 1
ATOM 1512 N N . ALA A 1 184 ? -2.655 -2.540 -8.604 1.00 95.88 184 ALA A N 1
ATOM 1513 C CA . ALA A 1 184 ? -2.400 -3.654 -9.507 1.00 95.88 184 ALA A CA 1
ATOM 1514 C C . ALA A 1 184 ? -3.444 -4.765 -9.319 1.00 95.88 184 ALA A C 1
ATOM 1516 O O . ALA A 1 184 ? -4.255 -4.732 -8.393 1.00 95.88 184 ALA A O 1
ATOM 1517 N N . ARG A 1 185 ? -3.397 -5.777 -10.186 1.00 94.81 185 ARG A N 1
ATOM 1518 C CA . ARG A 1 185 ? -4.114 -7.043 -10.017 1.00 94.81 185 ARG A CA 1
ATOM 1519 C C . ARG A 1 185 ? -3.155 -8.202 -9.931 1.00 94.81 185 ARG A C 1
ATOM 1521 O O . ARG A 1 185 ? -2.157 -8.218 -10.639 1.00 94.81 185 ARG A O 1
ATOM 1528 N N . ASP A 1 186 ? -3.472 -9.171 -9.092 1.00 95.12 186 ASP A N 1
ATOM 1529 C CA . ASP A 1 186 ? -2.754 -10.438 -9.092 1.00 95.12 186 ASP A CA 1
ATOM 1530 C C . ASP A 1 186 ? -3.257 -11.388 -10.197 1.00 95.12 186 ASP A C 1
ATOM 1532 O O . ASP A 1 186 ? -4.232 -11.110 -10.903 1.00 95.12 186 ASP A O 1
ATOM 1536 N N . LYS A 1 187 ? -2.620 -12.557 -10.310 1.00 92.75 187 LYS A N 1
ATOM 1537 C CA . LYS A 1 187 ? -2.989 -13.625 -11.257 1.00 92.75 187 LYS A CA 1
ATOM 1538 C C . LYS A 1 187 ? -4.427 -14.147 -11.117 1.00 92.75 187 LYS A C 1
ATOM 1540 O O . LYS A 1 187 ? -4.923 -14.794 -12.032 1.00 92.75 187 LYS A O 1
ATOM 1545 N N . CYS A 1 188 ? -5.087 -13.891 -9.988 1.00 91.75 188 CYS A N 1
ATOM 1546 C CA . CYS A 1 188 ? -6.472 -14.280 -9.727 1.00 91.75 188 CYS A CA 1
ATOM 1547 C C . CYS A 1 188 ? -7.462 -13.132 -10.006 1.00 91.75 188 CYS A C 1
ATOM 1549 O O . CYS A 1 188 ? -8.650 -13.250 -9.699 1.00 91.75 188 CYS A O 1
ATOM 1551 N N . GLY A 1 189 ? -6.996 -11.996 -10.537 1.00 91.62 189 GLY A N 1
ATOM 1552 C CA . GLY A 1 189 ? -7.820 -10.812 -10.785 1.00 91.62 189 GLY A CA 1
ATOM 1553 C C . GLY A 1 189 ? -8.281 -10.096 -9.509 1.00 91.62 189 GLY A C 1
ATOM 1554 O O . GLY A 1 189 ? -9.262 -9.341 -9.540 1.00 91.62 189 GLY A O 1
ATOM 1555 N N . ARG A 1 190 ? -7.621 -10.345 -8.372 1.00 92.62 190 ARG A N 1
ATOM 1556 C CA . ARG A 1 190 ? -7.870 -9.639 -7.109 1.00 92.62 190 ARG A CA 1
ATOM 1557 C C . ARG A 1 190 ? -7.083 -8.337 -7.114 1.00 92.62 190 ARG A C 1
ATOM 1559 O O . ARG A 1 190 ? -5.956 -8.301 -7.603 1.00 92.62 190 ARG A O 1
ATOM 1566 N N . ASP A 1 191 ? -7.678 -7.271 -6.589 1.00 93.12 191 ASP A N 1
ATOM 1567 C CA . ASP A 1 191 ? -7.000 -5.976 -6.572 1.00 93.12 191 ASP A CA 1
ATOM 1568 C C . ASP A 1 191 ? -6.020 -5.914 -5.404 1.00 93.12 191 ASP A C 1
ATOM 1570 O O . ASP A 1 191 ? -6.351 -6.224 -4.257 1.00 93.12 191 ASP A O 1
ATOM 1574 N N . VAL A 1 192 ? -4.812 -5.474 -5.716 1.00 95.50 192 VAL A N 1
ATOM 1575 C CA . VAL A 1 192 ? -3.721 -5.275 -4.773 1.00 95.50 192 VAL A CA 1
ATOM 1576 C C . VAL A 1 192 ? -3.170 -3.864 -4.922 1.00 95.50 192 VAL A C 1
ATOM 1578 O O . VAL A 1 192 ? -3.439 -3.142 -5.886 1.00 95.50 192 VAL A O 1
ATOM 1581 N N . VAL A 1 193 ? -2.387 -3.462 -3.937 1.00 95.25 193 VAL A N 1
ATOM 1582 C CA . VAL A 1 193 ? -1.623 -2.228 -3.931 1.00 95.25 193 VAL A CA 1
ATOM 1583 C C . VAL A 1 193 ? -0.163 -2.594 -3.737 1.00 95.25 193 VAL A C 1
ATOM 1585 O O . VAL A 1 193 ? 0.185 -3.324 -2.812 1.00 95.25 193 VAL A O 1
ATOM 1588 N N . ILE A 1 194 ? 0.686 -2.072 -4.612 1.00 97.06 194 ILE A N 1
ATOM 1589 C CA . ILE A 1 194 ? 2.132 -2.224 -4.542 1.00 97.06 194 ILE A CA 1
ATOM 1590 C C . ILE A 1 194 ? 2.708 -0.918 -4.019 1.00 97.06 194 ILE A C 1
ATOM 1592 O O . ILE A 1 194 ? 2.405 0.153 -4.550 1.00 97.06 194 ILE A O 1
ATOM 1596 N N . ARG A 1 195 ? 3.526 -0.995 -2.971 1.00 95.94 195 ARG A N 1
ATOM 1597 C CA . ARG A 1 195 ? 4.105 0.174 -2.313 1.00 95.94 195 ARG A CA 1
ATOM 1598 C C . ARG A 1 195 ? 5.604 0.027 -2.105 1.00 95.94 195 ARG A C 1
ATOM 1600 O O . ARG A 1 195 ? 6.049 -1.002 -1.622 1.00 95.94 195 ARG A O 1
ATOM 1607 N N . ILE A 1 196 ? 6.360 1.086 -2.373 1.00 96.06 196 ILE A N 1
ATOM 1608 C CA . ILE A 1 196 ? 7.784 1.182 -2.030 1.00 96.06 196 ILE A CA 1
ATOM 1609 C C . ILE A 1 196 ? 7.914 1.588 -0.564 1.00 96.06 196 ILE A C 1
ATOM 1611 O O . ILE A 1 196 ? 7.368 2.616 -0.145 1.00 96.06 196 ILE A O 1
ATOM 1615 N N . VAL A 1 197 ? 8.650 0.795 0.210 1.00 95.38 197 VAL A N 1
ATOM 1616 C CA . VAL A 1 197 ? 8.842 1.007 1.656 1.00 95.38 197 VAL A CA 1
ATOM 1617 C C . VAL A 1 197 ? 10.294 1.257 2.039 1.00 95.38 197 VAL A C 1
ATOM 1619 O O . VAL A 1 197 ? 10.548 1.900 3.059 1.00 95.38 197 VAL A O 1
ATOM 1622 N N . SER A 1 198 ? 11.244 0.802 1.222 1.00 95.38 198 SER A N 1
ATOM 1623 C CA . SER A 1 198 ? 12.671 1.010 1.457 1.00 95.38 198 SER A CA 1
ATOM 1624 C C . SER A 1 198 ? 13.444 1.191 0.154 1.00 95.38 198 SER A C 1
ATOM 1626 O O . SER A 1 198 ? 13.028 0.695 -0.891 1.00 95.38 198 SER A O 1
ATOM 1628 N N . GLY A 1 199 ? 14.566 1.901 0.235 1.00 94.62 199 GLY A N 1
ATOM 1629 C CA . GLY A 1 199 ? 15.624 1.908 -0.763 1.00 94.62 199 GLY A CA 1
ATOM 1630 C C . GLY A 1 199 ? 16.771 1.011 -0.293 1.00 94.62 199 GLY A C 1
ATOM 1631 O O . GLY A 1 199 ? 16.553 0.203 0.618 1.00 94.62 199 GLY A O 1
ATOM 1632 N N . PRO A 1 200 ? 17.985 1.177 -0.855 1.00 93.81 200 PRO A N 1
ATOM 1633 C CA . PRO A 1 200 ? 19.135 0.336 -0.516 1.00 93.81 200 PRO A CA 1
ATOM 1634 C C . PRO A 1 200 ? 19.471 0.335 0.977 1.00 93.81 200 PRO A C 1
ATOM 1636 O O . PRO A 1 200 ? 19.946 -0.660 1.515 1.00 93.81 200 PRO A O 1
ATOM 1639 N N . GLU A 1 201 ? 19.207 1.451 1.655 1.00 94.81 201 GLU A N 1
ATOM 1640 C CA . GLU A 1 201 ? 19.274 1.542 3.107 1.00 94.81 201 GLU A CA 1
ATOM 1641 C C . GLU A 1 201 ? 17.911 1.203 3.715 1.00 94.81 201 GLU A C 1
ATOM 1643 O O . GLU A 1 201 ? 16.886 1.789 3.352 1.00 94.81 201 GLU A O 1
ATOM 1648 N N . HIS A 1 202 ? 17.900 0.256 4.657 1.00 94.50 202 HIS A N 1
ATOM 1649 C CA . HIS A 1 202 ? 16.677 -0.215 5.305 1.00 94.50 202 HIS A CA 1
ATOM 1650 C C . HIS A 1 202 ? 16.017 0.896 6.128 1.00 94.50 202 HIS A C 1
ATOM 1652 O O . HIS A 1 202 ? 16.557 1.361 7.137 1.00 94.50 202 HIS A O 1
ATOM 1658 N N . SER A 1 203 ? 14.807 1.283 5.727 1.00 93.00 203 SER A N 1
ATOM 1659 C CA . SER A 1 203 ? 14.032 2.314 6.409 1.00 93.00 203 SER A CA 1
ATOM 1660 C C . SER A 1 203 ? 13.513 1.835 7.775 1.00 93.00 203 SER A C 1
ATOM 1662 O O . SER A 1 203 ? 13.349 0.642 8.037 1.00 93.00 203 SER A O 1
ATOM 1664 N N . LYS A 1 204 ? 13.198 2.778 8.674 1.00 94.12 204 LYS A N 1
ATOM 1665 C CA . LYS A 1 204 ? 12.500 2.454 9.934 1.00 94.12 204 LYS A CA 1
ATOM 1666 C C . LYS A 1 204 ? 11.112 1.857 9.674 1.00 94.12 204 LYS A C 1
ATOM 1668 O O . LYS A 1 204 ? 10.685 0.979 10.411 1.00 94.12 204 LYS A O 1
ATOM 1673 N N . GLU A 1 205 ? 10.435 2.320 8.621 1.00 93.12 205 GLU A N 1
ATOM 1674 C CA . GLU A 1 205 ? 9.123 1.812 8.208 1.00 93.12 205 GLU A CA 1
ATOM 1675 C C . GLU A 1 205 ? 9.190 0.328 7.829 1.00 93.12 205 GLU A C 1
ATOM 1677 O O . GLU A 1 205 ? 8.344 -0.439 8.277 1.00 93.12 205 GLU A O 1
ATOM 1682 N N . LEU A 1 206 ? 10.225 -0.093 7.092 1.00 95.56 206 LEU A N 1
ATOM 1683 C CA . LEU A 1 206 ? 10.458 -1.502 6.770 1.00 95.56 206 LEU A CA 1
ATOM 1684 C C . LEU A 1 206 ? 10.543 -2.361 8.039 1.00 95.56 206 LEU A C 1
ATOM 1686 O O . LEU A 1 206 ? 9.800 -3.327 8.161 1.00 95.56 206 LEU A O 1
ATOM 1690 N N . LYS A 1 207 ? 11.363 -1.957 9.016 1.00 96.12 207 LYS A N 1
ATOM 1691 C CA . LYS A 1 207 ? 11.533 -2.700 10.279 1.00 96.12 207 LYS A CA 1
ATOM 1692 C C . LYS A 1 207 ? 10.229 -2.831 11.069 1.00 96.12 207 LYS A C 1
ATOM 1694 O O . LYS A 1 207 ? 9.964 -3.870 11.667 1.00 96.12 207 LYS A O 1
ATOM 1699 N N . VAL A 1 208 ? 9.406 -1.780 11.075 1.00 95.62 208 VAL A N 1
ATOM 1700 C CA . VAL A 1 208 ? 8.082 -1.815 11.716 1.00 95.62 208 VAL A CA 1
ATOM 1701 C C . VAL A 1 208 ? 7.161 -2.795 10.993 1.00 95.62 208 VAL A C 1
ATOM 1703 O O . VAL A 1 208 ? 6.495 -3.591 11.646 1.00 95.62 208 VAL A O 1
ATOM 1706 N N . LEU A 1 209 ? 7.139 -2.782 9.660 1.00 96.44 209 LEU A N 1
ATOM 1707 C CA . LEU A 1 209 ? 6.313 -3.702 8.878 1.00 96.44 209 LEU A CA 1
ATOM 1708 C C . LEU A 1 209 ? 6.767 -5.160 9.030 1.00 96.44 209 LEU A C 1
ATOM 1710 O O . LEU A 1 209 ? 5.925 -6.045 9.171 1.00 96.44 209 LEU A O 1
ATOM 1714 N N . GLU A 1 210 ? 8.075 -5.417 9.075 1.00 96.31 210 GLU A N 1
ATOM 1715 C CA . GLU A 1 210 ? 8.640 -6.740 9.376 1.00 96.31 210 GLU A CA 1
ATOM 1716 C C . GLU A 1 210 ? 8.209 -7.223 10.768 1.00 96.31 210 GLU A C 1
ATOM 1718 O O . GLU A 1 210 ? 7.798 -8.371 10.935 1.00 96.31 210 GLU A O 1
ATOM 1723 N N . TYR A 1 211 ? 8.222 -6.336 11.768 1.00 96.19 211 TYR A N 1
ATOM 1724 C CA . TYR A 1 211 ? 7.735 -6.659 13.107 1.00 96.19 211 TYR A CA 1
ATOM 1725 C C . TYR A 1 211 ? 6.232 -6.966 13.115 1.00 96.19 211 TYR A C 1
ATOM 1727 O O . TYR A 1 211 ? 5.825 -8.004 13.635 1.00 96.19 211 TYR A O 1
ATOM 1735 N N . LEU A 1 212 ? 5.408 -6.107 12.508 1.00 94.44 212 LEU A N 1
ATOM 1736 C CA . LEU A 1 212 ? 3.949 -6.263 12.463 1.00 94.44 212 LEU A CA 1
ATOM 1737 C C . LEU A 1 212 ? 3.500 -7.489 11.658 1.00 94.44 212 LEU A C 1
ATOM 1739 O O . LEU A 1 212 ? 2.408 -8.000 11.890 1.00 94.44 212 LEU A O 1
ATOM 1743 N N . THR A 1 213 ? 4.333 -7.986 1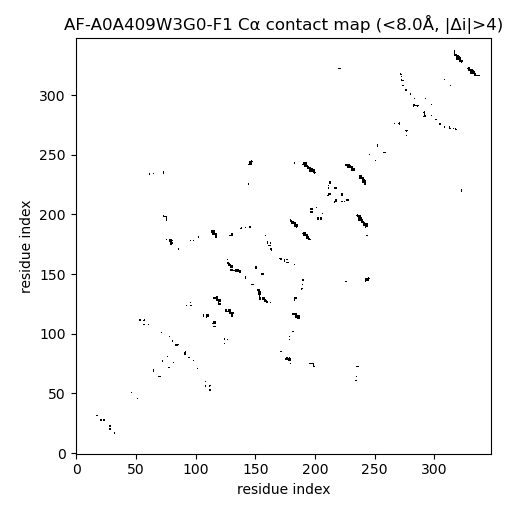0.746 1.00 95.69 213 THR A N 1
ATOM 1744 C CA . THR A 1 213 ? 4.074 -9.221 9.987 1.00 95.69 213 THR A CA 1
ATOM 1745 C C . THR A 1 213 ? 4.761 -10.45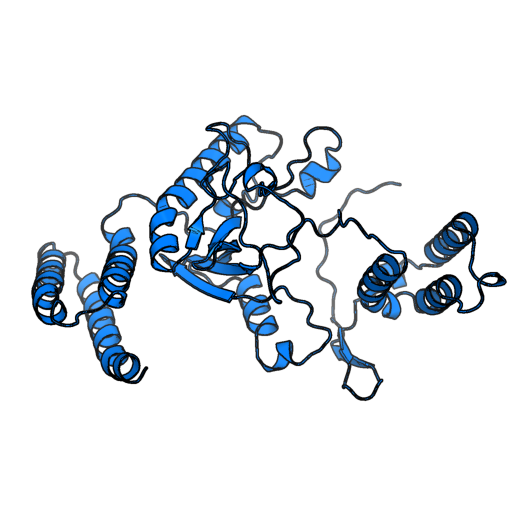3 10.572 1.00 95.69 213 THR A C 1
ATOM 1747 O O . THR A 1 213 ? 4.631 -11.551 10.030 1.00 95.69 213 THR A O 1
ATOM 1750 N N . SER A 1 214 ? 5.450 -10.312 11.707 1.00 95.38 214 SER A N 1
ATOM 1751 C CA . SER A 1 214 ? 6.036 -11.447 12.414 1.00 95.38 214 SER A CA 1
ATOM 1752 C C . SER A 1 214 ? 4.951 -12.388 12.971 1.00 95.38 214 SER A C 1
ATOM 1754 O O . SER A 1 214 ? 3.877 -11.930 13.377 1.00 95.38 214 SER A O 1
ATOM 1756 N N . PRO A 1 215 ? 5.212 -13.707 13.075 1.00 94.81 215 PRO A N 1
ATOM 1757 C CA . PRO A 1 215 ? 4.228 -14.661 13.593 1.00 94.81 215 PRO A CA 1
ATOM 1758 C C . PRO A 1 215 ? 3.726 -14.358 15.011 1.00 94.81 215 PRO A C 1
ATOM 1760 O O . PRO A 1 215 ? 2.612 -14.741 15.355 1.00 94.81 215 PRO A O 1
ATOM 1763 N N . SER A 1 216 ? 4.533 -13.706 15.853 1.00 94.38 216 SER A N 1
ATOM 1764 C CA . SER A 1 216 ? 4.124 -13.302 17.202 1.00 94.38 216 SER A CA 1
ATOM 1765 C C . SER A 1 216 ? 3.190 -12.094 17.174 1.00 94.38 216 SER A C 1
ATOM 1767 O O . SER A 1 216 ? 2.187 -12.102 17.880 1.00 94.38 216 SER A O 1
ATOM 1769 N N . ALA A 1 217 ? 3.471 -11.093 16.335 1.00 92.19 217 ALA A N 1
ATOM 1770 C CA . ALA A 1 217 ? 2.604 -9.930 16.177 1.00 92.19 217 ALA A CA 1
ATOM 1771 C C . ALA A 1 217 ? 1.279 -10.285 15.489 1.00 92.19 217 ALA A C 1
ATOM 1773 O O . ALA A 1 217 ? 0.245 -9.738 15.852 1.00 92.19 217 ALA A O 1
ATOM 1774 N N . LEU A 1 218 ? 1.274 -11.209 14.524 1.00 89.94 218 LEU A N 1
ATOM 1775 C CA . LEU A 1 218 ? 0.047 -11.651 13.841 1.00 89.94 218 LEU A CA 1
ATOM 1776 C C . LEU A 1 218 ? -0.908 -12.448 14.744 1.00 89.94 218 LEU A C 1
ATOM 1778 O O . LEU A 1 218 ? -2.093 -12.546 14.443 1.00 89.94 218 LEU A O 1
ATOM 1782 N N . LYS A 1 219 ? -0.409 -13.022 15.845 1.00 89.94 219 LYS A N 1
ATOM 1783 C CA . LYS A 1 219 ? -1.246 -13.681 16.862 1.00 89.94 219 LYS A CA 1
ATOM 1784 C C . LYS A 1 219 ? -1.950 -12.688 17.785 1.00 89.94 219 LYS A C 1
ATOM 1786 O O . LYS A 1 219 ? -2.886 -13.083 18.474 1.00 89.94 219 LYS A O 1
ATOM 1791 N N . ASP A 1 220 ? -1.494 -11.437 17.835 1.00 87.25 220 ASP A N 1
ATOM 1792 C CA . ASP A 1 220 ? -2.130 -10.403 18.642 1.00 87.25 220 ASP A CA 1
ATOM 1793 C C . ASP A 1 220 ? -3.423 -9.945 17.943 1.00 87.25 220 ASP A C 1
ATOM 1795 O O . ASP A 1 220 ? -3.344 -9.365 16.858 1.00 87.25 220 ASP A O 1
ATOM 1799 N N . PRO A 1 221 ? -4.616 -10.155 18.532 1.00 82.69 221 PRO A N 1
ATOM 1800 C CA . PRO A 1 221 ? -5.891 -9.826 17.886 1.00 82.69 221 PRO A CA 1
ATOM 1801 C C . PRO A 1 221 ? -6.082 -8.325 17.627 1.00 82.69 221 PRO A C 1
ATOM 1803 O O . PRO A 1 221 ? -7.017 -7.927 16.938 1.00 82.69 221 PRO A O 1
ATOM 1806 N N . ARG A 1 222 ? -5.214 -7.475 18.181 1.00 78.69 222 ARG A N 1
ATOM 1807 C CA . ARG A 1 222 ? -5.244 -6.019 17.995 1.00 78.69 222 ARG A CA 1
ATOM 1808 C C . ARG A 1 222 ? -4.372 -5.573 16.832 1.00 78.69 222 ARG A C 1
ATOM 1810 O O . ARG A 1 222 ? -4.454 -4.420 16.412 1.00 78.69 222 ARG A O 1
ATOM 1817 N N . ASN A 1 223 ? -3.536 -6.468 16.311 1.00 85.31 223 ASN A N 1
ATOM 1818 C CA . ASN A 1 223 ? -2.788 -6.219 15.099 1.00 85.31 223 ASN A CA 1
ATOM 1819 C C . ASN A 1 223 ? -3.737 -6.277 13.896 1.00 85.31 223 ASN A C 1
ATOM 1821 O O . ASN A 1 223 ? -3.874 -7.290 13.219 1.00 85.31 223 ASN A O 1
ATOM 1825 N N . ILE A 1 224 ? -4.387 -5.149 13.635 1.00 85.69 224 ILE A N 1
ATOM 1826 C CA . ILE A 1 224 ? -5.273 -4.928 12.488 1.00 85.69 224 ILE A CA 1
ATOM 1827 C C . ILE A 1 224 ? -4.504 -4.415 11.260 1.00 85.69 224 ILE A C 1
ATOM 1829 O O . ILE A 1 224 ? -5.075 -3.766 10.383 1.00 85.69 224 ILE A O 1
ATOM 1833 N N . THR A 1 225 ? -3.190 -4.656 11.206 1.00 90.31 225 THR A N 1
ATOM 1834 C CA . THR A 1 225 ? -2.349 -4.224 10.086 1.00 90.31 225 THR A CA 1
ATOM 1835 C C . THR A 1 225 ? -2.820 -4.900 8.804 1.00 90.31 225 THR A C 1
ATOM 1837 O O . THR A 1 225 ? -3.060 -6.107 8.775 1.00 90.31 225 THR A O 1
ATOM 1840 N N . ILE A 1 226 ? -2.921 -4.126 7.720 1.00 92.50 226 ILE A N 1
ATOM 1841 C CA . ILE A 1 226 ? -3.203 -4.678 6.392 1.00 92.50 226 ILE A CA 1
ATOM 1842 C C . ILE A 1 226 ? -2.103 -5.702 6.069 1.00 92.50 226 ILE A C 1
ATOM 1844 O O . ILE A 1 226 ? -0.923 -5.341 6.077 1.00 92.50 226 ILE A O 1
ATOM 1848 N N . PRO A 1 227 ? -2.449 -6.969 5.789 1.00 94.38 227 PRO A N 1
ATOM 1849 C CA . PRO A 1 227 ? -1.443 -8.005 5.637 1.00 94.38 227 PRO A CA 1
ATOM 1850 C C . PRO A 1 227 ? -0.607 -7.776 4.381 1.00 94.38 227 PRO A C 1
ATOM 1852 O O . PRO A 1 227 ? -1.119 -7.399 3.323 1.00 94.38 227 PRO A O 1
ATOM 1855 N N . ILE A 1 228 ? 0.690 -8.044 4.501 1.00 96.88 228 ILE A N 1
ATOM 1856 C CA . ILE A 1 228 ? 1.616 -8.036 3.372 1.00 96.88 228 ILE A CA 1
ATOM 1857 C C . ILE A 1 228 ? 1.545 -9.407 2.705 1.00 96.88 228 ILE A C 1
ATOM 1859 O O . ILE A 1 228 ? 1.792 -10.430 3.338 1.00 96.88 228 ILE A O 1
ATOM 1863 N N . LEU A 1 229 ? 1.168 -9.408 1.431 1.00 96.69 229 LEU A N 1
ATOM 1864 C CA . LEU A 1 229 ? 1.035 -10.598 0.599 1.00 96.69 229 LEU A CA 1
ATOM 1865 C C . LEU A 1 229 ? 2.395 -11.068 0.095 1.00 96.69 229 LEU A C 1
ATOM 1867 O O . LEU A 1 229 ? 2.680 -12.253 0.172 1.00 96.69 229 LEU A O 1
ATOM 1871 N N . ASP A 1 230 ? 3.214 -10.130 -0.387 1.00 97.69 230 ASP A N 1
ATOM 1872 C CA . ASP A 1 230 ? 4.540 -10.397 -0.938 1.00 97.69 230 ASP A CA 1
ATOM 1873 C C . ASP A 1 230 ? 5.514 -9.256 -0.627 1.00 97.69 230 ASP A C 1
ATOM 1875 O O . ASP A 1 230 ? 5.140 -8.079 -0.601 1.00 97.69 230 ASP A O 1
ATOM 1879 N N . TRP A 1 231 ? 6.786 -9.627 -0.478 1.00 97.75 231 TRP A N 1
ATOM 1880 C CA . TRP A 1 231 ? 7.935 -8.728 -0.424 1.00 97.75 231 TRP A CA 1
ATOM 1881 C C . TRP A 1 231 ? 8.736 -8.888 -1.713 1.00 97.75 231 TRP A C 1
ATOM 1883 O O . TRP A 1 231 ? 9.195 -9.987 -2.031 1.00 97.75 231 TRP A O 1
ATOM 1893 N N . LEU A 1 232 ? 8.892 -7.808 -2.471 1.00 96.94 232 LEU A N 1
ATOM 1894 C CA . LEU A 1 232 ? 9.598 -7.812 -3.750 1.00 96.94 232 LEU A CA 1
ATOM 1895 C C . LEU A 1 232 ? 10.792 -6.864 -3.670 1.00 96.94 232 LEU A C 1
ATOM 1897 O O . LEU A 1 232 ? 10.684 -5.775 -3.113 1.00 96.94 232 LEU A O 1
ATOM 1901 N N . GLU A 1 233 ? 11.916 -7.249 -4.266 1.00 95.62 233 GLU A N 1
ATOM 1902 C CA . GLU A 1 233 ? 13.133 -6.436 -4.279 1.00 95.62 233 GLU A CA 1
ATOM 1903 C C . GLU A 1 233 ? 13.618 -6.217 -5.716 1.00 95.62 233 GLU A C 1
ATOM 1905 O O . GLU A 1 233 ? 13.690 -7.162 -6.509 1.00 95.62 233 GLU A O 1
ATOM 1910 N N . PHE A 1 234 ? 13.958 -4.971 -6.053 1.00 93.81 234 PHE A N 1
ATOM 1911 C CA . PHE A 1 234 ? 14.524 -4.608 -7.351 1.00 93.81 234 PHE A CA 1
ATOM 1912 C C . PHE A 1 234 ? 15.505 -3.439 -7.226 1.00 93.81 234 PHE A C 1
ATOM 1914 O O . PHE A 1 234 ? 15.129 -2.358 -6.788 1.00 93.81 234 PHE A O 1
ATOM 1921 N N . ASP A 1 235 ? 16.758 -3.641 -7.643 1.00 91.06 235 ASP A N 1
ATOM 1922 C CA . ASP A 1 235 ? 17.837 -2.635 -7.575 1.00 91.06 235 ASP A CA 1
ATOM 1923 C C . ASP A 1 235 ? 17.997 -1.978 -6.185 1.00 91.06 235 ASP A C 1
ATOM 1925 O O . ASP A 1 235 ? 18.214 -0.773 -6.055 1.00 91.06 235 ASP A O 1
ATOM 1929 N N . GLY A 1 236 ? 17.855 -2.779 -5.124 1.00 92.25 236 GLY A N 1
ATOM 1930 C CA . GLY A 1 236 ? 17.899 -2.320 -3.733 1.00 92.25 236 GLY A CA 1
ATOM 1931 C C . GLY A 1 236 ? 16.634 -1.599 -3.259 1.00 92.25 236 GLY A C 1
ATOM 1932 O O . GLY A 1 236 ? 16.564 -1.220 -2.099 1.00 92.25 236 GLY A O 1
ATOM 1933 N N . LEU A 1 237 ? 15.624 -1.403 -4.111 1.00 95.44 237 LEU A N 1
ATOM 1934 C CA . LEU A 1 237 ? 14.303 -0.944 -3.685 1.00 95.44 237 LEU A CA 1
ATOM 1935 C C . LEU A 1 237 ? 13.490 -2.125 -3.153 1.00 95.44 237 LEU A C 1
ATOM 1937 O O . LEU A 1 237 ? 13.435 -3.176 -3.795 1.00 95.44 237 LEU A O 1
ATOM 1941 N N . ILE A 1 238 ? 12.808 -1.923 -2.026 1.00 96.94 238 ILE A N 1
ATOM 1942 C CA . ILE A 1 238 ? 11.915 -2.910 -1.412 1.00 96.94 238 ILE A CA 1
ATOM 1943 C C . ILE A 1 238 ? 10.470 -2.457 -1.593 1.00 96.94 238 ILE A C 1
ATOM 1945 O O . ILE A 1 238 ? 10.068 -1.370 -1.155 1.00 96.94 238 ILE A O 1
ATOM 1949 N N . PHE A 1 239 ? 9.690 -3.330 -2.220 1.00 97.69 239 PHE A N 1
ATOM 1950 C CA . PHE A 1 239 ? 8.268 -3.182 -2.463 1.00 97.69 239 PHE A CA 1
ATOM 1951 C C . PHE A 1 239 ? 7.496 -4.180 -1.606 1.00 97.69 239 PHE A C 1
ATOM 1953 O O . PHE A 1 239 ? 7.891 -5.336 -1.464 1.00 97.69 239 PHE A O 1
ATOM 1960 N N . ILE A 1 240 ? 6.353 -3.747 -1.097 1.00 97.81 240 ILE A N 1
ATOM 1961 C CA . ILE A 1 240 ? 5.358 -4.618 -0.481 1.00 97.81 240 ILE A CA 1
ATOM 1962 C C . ILE A 1 240 ? 4.133 -4.687 -1.375 1.00 97.81 240 ILE A C 1
ATOM 1964 O O . ILE A 1 240 ? 3.739 -3.688 -1.984 1.00 97.81 240 ILE A O 1
ATOM 1968 N N . VAL A 1 241 ? 3.516 -5.859 -1.424 1.00 98.00 241 VAL A N 1
ATOM 1969 C CA . VAL A 1 241 ? 2.206 -6.061 -2.034 1.00 98.00 241 VAL A CA 1
ATOM 1970 C C . VAL A 1 241 ? 1.198 -6.262 -0.918 1.00 98.00 241 VAL A C 1
ATOM 1972 O O . VAL A 1 241 ? 1.395 -7.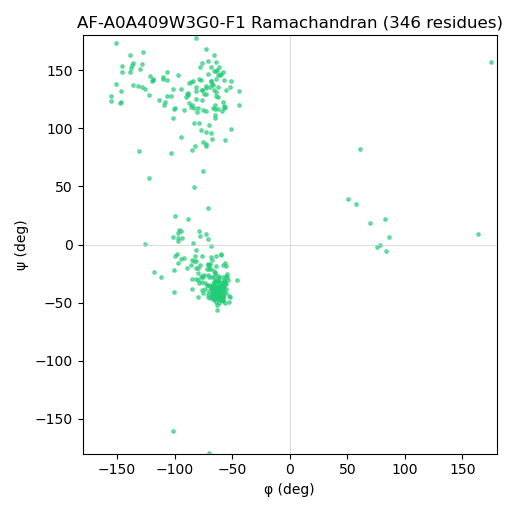098 -0.044 1.00 98.00 241 VAL A O 1
ATOM 1975 N N . MET A 1 242 ? 0.115 -5.501 -0.936 1.00 97.06 242 MET A N 1
ATOM 1976 C CA . MET A 1 242 ? -0.968 -5.577 0.044 1.00 97.06 242 MET A CA 1
ATOM 1977 C C . MET A 1 242 ? -2.301 -5.722 -0.690 1.00 97.06 242 MET A C 1
ATOM 1979 O O . MET A 1 242 ? -2.406 -5.269 -1.832 1.00 97.06 242 MET A O 1
ATOM 1983 N N . PRO A 1 243 ? -3.351 -6.292 -0.079 1.00 95.38 243 PRO A N 1
ATOM 1984 C CA . PRO A 1 243 ? -4.684 -6.210 -0.653 1.00 95.38 243 PRO A CA 1
ATOM 1985 C C . PRO A 1 243 ? -5.082 -4.743 -0.846 1.00 95.38 243 PRO A C 1
ATOM 1987 O O . PRO A 1 243 ? -4.775 -3.891 -0.008 1.00 95.38 243 PRO A O 1
ATOM 1990 N N . LYS A 1 244 ? -5.775 -4.428 -1.943 1.00 91.88 244 LYS A N 1
ATOM 1991 C CA . LYS A 1 244 ? -6.354 -3.095 -2.111 1.00 91.88 244 LYS A CA 1
ATOM 1992 C C . LYS A 1 244 ? -7.545 -2.975 -1.167 1.00 91.88 244 LYS A C 1
ATOM 1994 O O . LYS A 1 244 ? -8.536 -3.680 -1.334 1.00 91.88 244 LYS A O 1
ATOM 1999 N N . TRP A 1 245 ? -7.433 -2.083 -0.192 1.00 87.62 245 TRP A N 1
ATOM 2000 C CA . TRP A 1 245 ? -8.552 -1.666 0.644 1.00 87.62 245 TRP A CA 1
ATOM 2001 C C . TRP A 1 245 ? -9.119 -0.359 0.089 1.00 87.62 245 TRP A C 1
ATOM 2003 O O . TRP A 1 245 ? -8.380 0.447 -0.486 1.00 87.62 245 TRP A O 1
ATOM 2013 N N . ASP A 1 246 ? -10.433 -0.187 0.205 1.00 77.19 246 ASP A N 1
ATOM 2014 C CA . ASP A 1 246 ? -11.103 1.046 -0.202 1.00 77.19 246 ASP A CA 1
ATOM 2015 C C . ASP A 1 246 ? -10.753 2.203 0.749 1.00 77.19 246 ASP A C 1
ATOM 2017 O O . ASP A 1 246 ? -9.936 2.085 1.666 1.00 77.19 246 ASP A O 1
ATOM 2021 N N . GLN A 1 247 ? -11.317 3.375 0.482 1.00 72.19 247 GLN A N 1
ATOM 2022 C CA . GLN A 1 247 ? -11.022 4.590 1.228 1.00 72.19 247 GLN A CA 1
ATOM 2023 C C . GLN A 1 247 ? -11.423 4.436 2.698 1.00 72.19 247 GLN A C 1
ATOM 2025 O O . GLN A 1 247 ? -12.606 4.339 3.004 1.00 72.19 247 GLN A O 1
ATOM 2030 N N . ALA A 1 248 ? -10.430 4.492 3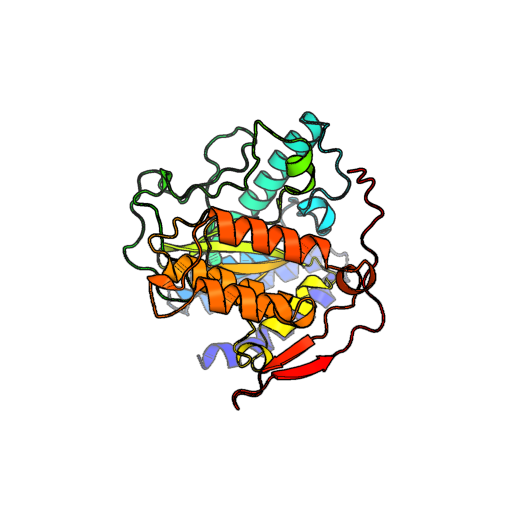.591 1.00 62.34 248 ALA A N 1
ATOM 2031 C CA . ALA A 1 248 ? -10.569 4.219 5.027 1.00 62.34 248 ALA A CA 1
ATOM 2032 C C . ALA A 1 248 ? -11.622 5.068 5.772 1.00 62.34 248 ALA A C 1
ATOM 2034 O O . ALA A 1 248 ? -11.986 4.743 6.896 1.00 62.34 248 ALA A O 1
ATOM 2035 N N . TRP A 1 249 ? -12.085 6.170 5.174 1.00 61.62 249 TRP A N 1
ATOM 2036 C CA . TRP A 1 249 ? -12.974 7.148 5.814 1.00 61.62 249 TRP A CA 1
ATOM 2037 C C . TRP A 1 249 ? -14.260 7.422 5.028 1.00 61.62 249 TRP A C 1
ATOM 2039 O O . TRP A 1 249 ? -15.070 8.238 5.453 1.00 61.62 249 TRP A O 1
ATOM 2049 N N . MET A 1 250 ? -14.454 6.760 3.885 1.00 61.47 250 MET A N 1
ATOM 2050 C CA . MET A 1 250 ? -15.658 6.880 3.056 1.00 61.47 250 MET A CA 1
ATOM 2051 C C . MET A 1 250 ? -16.285 5.498 2.890 1.00 61.47 250 MET A C 1
ATOM 2053 O O . MET A 1 250 ? -16.406 4.971 1.786 1.00 61.47 250 MET A O 1
ATOM 2057 N N . HIS A 1 251 ? -16.612 4.877 4.020 1.00 62.50 251 HIS A N 1
ATOM 2058 C CA . HIS A 1 251 ? -17.328 3.613 4.022 1.00 62.50 251 HIS A CA 1
ATOM 2059 C C . HIS A 1 251 ? -18.827 3.880 4.012 1.00 62.50 251 HIS A C 1
ATOM 2061 O O . HIS A 1 251 ? -19.337 4.634 4.841 1.00 62.50 251 HIS A O 1
ATOM 2067 N N . ASP A 1 252 ? -19.516 3.230 3.078 1.00 57.28 252 ASP A N 1
ATOM 2068 C CA . ASP A 1 252 ? -20.964 3.098 3.114 1.00 57.28 252 ASP A CA 1
ATOM 2069 C C . ASP A 1 252 ? -21.302 2.103 4.230 1.00 57.28 252 ASP A C 1
ATOM 2071 O O . ASP A 1 252 ? -21.296 0.884 4.052 1.00 57.28 252 ASP A O 1
ATOM 2075 N N . VAL A 1 253 ? -21.422 2.637 5.441 1.00 63.81 253 VAL A N 1
ATOM 2076 C CA . VAL A 1 253 ? -21.875 1.901 6.617 1.00 63.81 253 VAL A CA 1
ATOM 2077 C C . VAL A 1 253 ? -23.370 1.670 6.447 1.00 63.81 253 VAL A C 1
ATOM 2079 O O . VAL A 1 253 ? -24.189 2.545 6.716 1.00 63.81 253 VAL A O 1
ATOM 2082 N N . GLY A 1 254 ? -23.726 0.486 5.950 1.00 51.06 254 GLY A N 1
ATOM 2083 C CA . GLY A 1 254 ? -25.111 0.138 5.641 1.00 51.06 254 GLY A CA 1
ATOM 2084 C C . GLY A 1 254 ? -25.966 -0.034 6.896 1.00 51.06 254 GLY A C 1
ATOM 2085 O O . GLY A 1 254 ? -27.193 0.004 6.822 1.00 51.06 254 GLY A O 1
ATOM 2086 N N . THR A 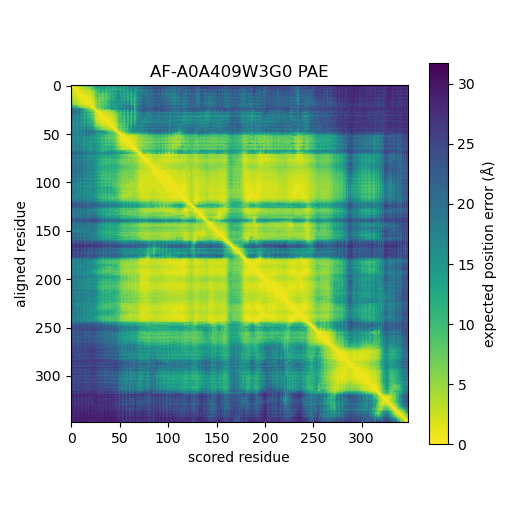1 255 ? -25.333 -0.222 8.059 1.00 55.50 255 THR A N 1
ATOM 2087 C CA . THR A 1 255 ? -26.023 -0.405 9.338 1.00 55.50 255 THR A CA 1
ATOM 2088 C C . THR A 1 255 ? -25.366 0.361 10.488 1.00 55.50 255 THR A C 1
ATOM 2090 O O . THR A 1 255 ? -24.150 0.535 10.552 1.00 55.50 255 THR A O 1
ATOM 2093 N N . VAL A 1 256 ? -26.177 0.736 11.483 1.00 60.25 256 VAL A N 1
ATOM 2094 C CA . VAL A 1 256 ? -25.702 1.347 12.740 1.00 60.25 256 VAL A CA 1
ATOM 2095 C C . VAL A 1 256 ? -24.721 0.428 13.484 1.00 60.25 256 VAL A C 1
ATOM 2097 O O . VAL A 1 256 ? -23.783 0.907 14.117 1.00 60.25 256 VAL A O 1
ATOM 2100 N N . ALA A 1 257 ? -24.897 -0.893 13.384 1.00 58.94 257 ALA A N 1
ATOM 2101 C CA . ALA A 1 257 ? -23.993 -1.867 13.993 1.00 58.94 257 ALA A CA 1
ATOM 2102 C C . ALA A 1 257 ? -22.568 -1.785 13.415 1.00 58.94 257 ALA A C 1
ATOM 2104 O O . ALA A 1 257 ? -21.602 -1.855 14.172 1.00 58.94 257 ALA A O 1
ATOM 2105 N N . GLU A 1 258 ? -22.427 -1.577 12.103 1.00 60.03 258 GLU A N 1
ATOM 2106 C CA . GLU A 1 258 ? -21.124 -1.385 11.451 1.00 60.03 258 GLU A CA 1
ATOM 2107 C C . GLU A 1 258 ? -20.463 -0.070 11.889 1.00 60.03 258 GLU A C 1
ATOM 2109 O O . GLU A 1 258 ? -19.267 -0.062 12.184 1.00 60.03 258 GLU A O 1
ATOM 2114 N N . CYS A 1 259 ? -21.231 1.022 12.028 1.00 64.31 259 CYS A N 1
ATOM 2115 C CA . CYS A 1 259 ? -20.721 2.278 12.595 1.00 64.31 259 CYS A CA 1
ATOM 2116 C C . CYS A 1 259 ? -20.185 2.081 14.014 1.00 64.31 259 CYS A C 1
ATOM 2118 O O . CYS A 1 259 ? -19.085 2.532 14.329 1.00 64.31 259 CYS A O 1
ATOM 2120 N N . ILE A 1 260 ? -20.964 1.406 14.865 1.00 67.25 260 ILE A N 1
ATOM 2121 C CA . ILE A 1 260 ? -20.588 1.120 16.252 1.00 67.25 260 ILE A CA 1
ATOM 2122 C C . ILE A 1 260 ? -19.329 0.257 16.289 1.00 67.25 260 ILE A C 1
ATOM 2124 O O . ILE A 1 260 ? -18.448 0.519 17.096 1.00 67.25 260 ILE A O 1
ATOM 2128 N N . HIS A 1 261 ? -19.204 -0.727 15.399 1.00 69.88 261 HIS A N 1
ATOM 2129 C CA . HIS A 1 261 ? -18.017 -1.572 15.332 1.00 69.88 261 HIS A CA 1
ATOM 2130 C C . HIS A 1 261 ? -16.755 -0.784 14.945 1.00 69.88 261 HIS A C 1
ATOM 2132 O O . HIS A 1 261 ? -15.723 -0.917 15.601 1.00 69.88 261 HIS A O 1
ATOM 2138 N N . ILE A 1 262 ? -16.830 0.080 13.925 1.00 70.25 262 ILE A N 1
ATOM 2139 C CA . ILE A 1 262 ? -15.712 0.962 13.543 1.00 70.25 262 ILE A CA 1
ATOM 2140 C C . ILE A 1 262 ? -15.358 1.896 14.704 1.00 70.25 262 ILE A C 1
ATOM 2142 O O . ILE A 1 262 ? -14.183 2.062 15.039 1.00 70.25 262 ILE A O 1
ATOM 2146 N N . ALA A 1 263 ? -16.377 2.474 15.342 1.00 72.81 263 ALA A N 1
ATOM 2147 C CA . ALA A 1 263 ? -16.205 3.322 16.507 1.00 72.81 263 ALA A CA 1
ATOM 2148 C C . ALA A 1 263 ? -15.526 2.553 17.647 1.00 72.81 263 ALA A C 1
ATOM 2150 O O . ALA A 1 263 ? -14.553 3.052 18.187 1.00 72.81 263 ALA A O 1
ATOM 2151 N N . ASP A 1 264 ? -15.945 1.327 17.966 1.00 69.69 264 ASP A N 1
ATOM 2152 C CA . ASP A 1 264 ? -15.327 0.494 19.003 1.00 69.69 264 ASP A CA 1
ATOM 2153 C C . ASP A 1 264 ? -13.840 0.241 18.739 1.00 69.69 264 ASP A C 1
ATOM 2155 O O . ASP A 1 264 ? -13.037 0.332 19.667 1.00 69.69 264 ASP A O 1
ATOM 2159 N N . VAL A 1 265 ? -13.463 -0.057 17.491 1.00 71.44 265 VAL A N 1
ATOM 2160 C CA . VAL A 1 265 ? -12.061 -0.294 17.109 1.00 71.44 265 VAL A CA 1
ATOM 2161 C C . VAL A 1 265 ? -11.224 0.972 17.300 1.00 71.44 265 VAL A C 1
ATOM 2163 O O . VAL A 1 265 ? -10.147 0.914 17.892 1.00 71.44 265 VAL A O 1
ATOM 2166 N N . LEU A 1 266 ? -11.724 2.126 16.851 1.00 71.50 266 LEU A N 1
ATOM 2167 C CA . LEU A 1 266 ? -11.044 3.412 17.041 1.00 71.50 266 LEU A CA 1
ATOM 2168 C C . LEU A 1 266 ? -10.999 3.815 18.519 1.00 71.50 266 LEU A C 1
ATOM 2170 O O . LEU A 1 266 ? -9.999 4.336 19.010 1.00 71.50 266 LEU A O 1
ATOM 2174 N N . LEU A 1 267 ? -12.079 3.546 19.245 1.00 71.25 267 LEU A N 1
ATOM 2175 C CA . LEU A 1 267 ? -12.236 3.926 20.637 1.00 71.25 267 LEU A CA 1
ATOM 2176 C C . LEU A 1 267 ? -11.428 3.025 21.556 1.00 71.25 267 LEU A C 1
ATOM 2178 O O . LEU A 1 267 ? -10.964 3.520 22.569 1.00 71.25 267 LEU A O 1
ATOM 2182 N N . ALA A 1 268 ? -11.149 1.769 21.201 1.00 69.38 268 ALA A N 1
ATOM 2183 C CA . ALA A 1 268 ? -10.219 0.923 21.950 1.00 69.38 268 ALA A CA 1
ATOM 2184 C C . ALA A 1 268 ? -8.840 1.583 22.144 1.00 69.38 268 ALA A C 1
ATOM 2186 O O . ALA A 1 268 ? -8.209 1.374 23.175 1.00 69.38 268 ALA A O 1
ATOM 2187 N N . ILE A 1 269 ? -8.411 2.426 21.197 1.00 67.38 269 ILE A N 1
ATOM 2188 C CA . ILE A 1 269 ? -7.185 3.229 21.304 1.00 67.38 269 ILE A CA 1
ATOM 2189 C C . ILE A 1 269 ? -7.397 4.434 22.239 1.00 67.38 269 ILE A C 1
ATOM 2191 O O . ILE A 1 269 ? -6.524 4.776 23.030 1.00 67.38 269 ILE A O 1
ATOM 2195 N N . ILE A 1 270 ? -8.570 5.071 22.175 1.00 69.88 270 ILE A N 1
ATOM 2196 C CA . ILE A 1 270 ? -8.912 6.281 22.945 1.00 69.88 270 ILE A CA 1
ATOM 2197 C C . ILE A 1 270 ? -9.251 5.965 24.412 1.00 69.88 270 ILE A C 1
ATOM 2199 O O . ILE A 1 270 ? -9.027 6.805 25.281 1.00 69.88 270 ILE A O 1
ATOM 2203 N N . ARG A 1 271 ? -9.748 4.756 24.707 1.00 74.38 271 ARG A N 1
ATOM 2204 C CA . ARG A 1 271 ? -10.188 4.307 26.041 1.00 74.38 271 ARG A CA 1
ATOM 2205 C C . ARG A 1 271 ? -9.122 4.461 27.125 1.00 74.38 271 ARG A C 1
ATOM 2207 O O . ARG A 1 271 ? -9.482 4.646 28.279 1.00 74.38 271 ARG A O 1
ATOM 2214 N N . GLU A 1 272 ? -7.837 4.405 26.778 1.00 68.38 272 GLU A N 1
ATOM 2215 C CA . GLU A 1 272 ? -6.764 4.643 27.753 1.00 68.38 272 GLU A CA 1
ATOM 2216 C C . GLU A 1 272 ? -6.603 6.111 28.142 1.00 68.38 272 GLU A C 1
ATOM 2218 O O . GLU A 1 272 ? -6.218 6.406 29.270 1.00 68.38 272 GLU A O 1
ATOM 2223 N N . ILE A 1 273 ? -6.867 7.022 27.207 1.00 72.06 273 ILE A N 1
ATOM 2224 C CA . ILE A 1 273 ? -6.696 8.460 27.416 1.00 72.06 273 ILE A CA 1
ATOM 2225 C C . ILE A 1 273 ? -7.944 9.045 28.081 1.00 72.06 273 ILE A C 1
ATOM 2227 O O . ILE A 1 273 ? -7.841 9.923 28.936 1.00 72.06 273 ILE A O 1
ATOM 2231 N N . VAL A 1 274 ? -9.120 8.550 27.687 1.00 82.38 274 VAL A N 1
ATOM 2232 C CA . VAL A 1 274 ? -10.422 9.090 28.090 1.00 82.38 274 VAL A CA 1
ATOM 2233 C C . VAL A 1 274 ? -11.314 7.949 28.579 1.00 82.38 274 VAL A C 1
ATOM 2235 O O . VAL A 1 274 ? -12.144 7.456 27.814 1.00 82.38 274 VAL A O 1
ATOM 2238 N N . PRO A 1 275 ? -11.159 7.477 29.827 1.00 82.94 275 PRO A N 1
ATOM 2239 C CA . PRO A 1 275 ? -11.950 6.363 30.352 1.00 82.94 275 PRO A CA 1
ATOM 2240 C C . PRO A 1 275 ? -13.463 6.605 30.262 1.00 82.94 275 PRO A C 1
ATOM 2242 O O . PRO A 1 275 ? -14.229 5.682 29.989 1.00 82.94 275 PRO A O 1
ATOM 2245 N N . GLU A 1 276 ? -13.904 7.858 30.405 1.00 86.62 276 GLU A N 1
ATOM 2246 C CA . GLU A 1 276 ? -15.311 8.264 30.328 1.00 86.62 276 GLU A CA 1
ATOM 2247 C C . GLU A 1 276 ? -15.930 8.028 28.944 1.00 86.62 276 GLU A C 1
ATOM 2249 O O . GLU A 1 276 ? -17.156 7.950 28.813 1.00 86.62 276 GLU A O 1
ATOM 2254 N N . ILE A 1 277 ? -15.099 7.864 27.906 1.00 83.62 277 ILE A N 1
ATOM 2255 C CA . ILE A 1 277 ? -15.575 7.504 26.572 1.00 83.62 277 ILE A CA 1
ATOM 2256 C C . ILE A 1 277 ? -16.255 6.130 26.582 1.00 83.62 277 ILE A C 1
ATOM 2258 O O . ILE A 1 277 ? -17.148 5.903 25.773 1.00 83.62 277 ILE A O 1
ATOM 2262 N N . ILE A 1 278 ? -15.888 5.233 27.511 1.00 81.75 278 ILE A N 1
ATOM 2263 C CA . ILE A 1 278 ? -16.516 3.913 27.665 1.00 81.75 278 ILE A CA 1
ATOM 2264 C C . ILE A 1 278 ? -17.984 4.084 28.035 1.00 81.75 278 ILE A C 1
ATOM 2266 O O . ILE A 1 278 ? -18.848 3.633 27.287 1.00 81.75 278 ILE A O 1
ATOM 2270 N N . SER A 1 279 ? -18.268 4.803 29.123 1.00 87.62 279 SER A N 1
ATOM 2271 C CA . SER A 1 279 ? -19.639 5.037 29.587 1.00 87.62 279 SER A CA 1
ATOM 2272 C C . SER A 1 279 ? -20.480 5.756 28.530 1.00 87.62 279 SER A C 1
ATOM 2274 O O . SER A 1 279 ? -21.663 5.469 28.368 1.00 87.62 279 SER A O 1
ATOM 2276 N N . PHE A 1 280 ? -19.868 6.666 27.765 1.00 87.19 280 PHE A N 1
ATOM 2277 C CA . PHE A 1 280 ? -20.531 7.335 26.647 1.00 87.19 280 PHE A CA 1
ATOM 2278 C C . PHE A 1 280 ? -20.896 6.377 25.504 1.00 87.19 280 PHE A C 1
ATOM 2280 O O . PHE A 1 280 ? -22.016 6.429 24.997 1.00 87.19 280 PHE A O 1
ATOM 2287 N N . ILE A 1 281 ? -19.989 5.474 25.121 1.00 81.19 281 ILE A N 1
ATOM 2288 C CA . ILE A 1 281 ? -20.264 4.443 24.111 1.00 81.19 281 ILE A CA 1
ATOM 2289 C C . ILE A 1 281 ? -21.342 3.480 24.604 1.00 81.19 281 ILE A C 1
ATOM 2291 O O . ILE A 1 281 ? -22.261 3.166 23.853 1.00 81.19 281 ILE A O 1
ATOM 2295 N N . GLU A 1 282 ? -21.252 3.013 25.849 1.00 85.38 282 GLU A N 1
ATOM 2296 C CA . GLU A 1 282 ? -22.236 2.098 26.432 1.00 85.38 282 GLU A CA 1
ATOM 2297 C C . GLU A 1 282 ? -23.631 2.724 26.480 1.00 85.38 282 GLU A C 1
ATOM 2299 O O . GLU A 1 282 ? -24.606 2.070 26.112 1.00 85.38 282 GLU A O 1
ATOM 2304 N N . TRP A 1 283 ? -23.723 4.013 26.815 1.00 89.81 283 TRP A N 1
ATOM 2305 C CA . TRP A 1 283 ? -24.970 4.772 26.755 1.00 89.81 283 TRP A CA 1
ATOM 2306 C C . TRP A 1 283 ? -25.551 4.829 25.336 1.00 89.81 283 TRP A C 1
ATOM 2308 O O . TRP A 1 283 ? -26.724 4.513 25.133 1.00 89.81 283 TRP A O 1
ATOM 2318 N N . MET A 1 284 ? -24.723 5.122 24.324 1.00 85.12 284 MET A N 1
ATOM 2319 C CA . MET A 1 284 ? -25.146 5.067 22.915 1.00 85.12 284 MET A CA 1
ATOM 2320 C C . MET A 1 284 ? -25.580 3.660 22.472 1.00 85.12 284 MET A C 1
ATOM 2322 O O . MET A 1 284 ? -26.406 3.518 21.570 1.00 85.12 284 MET A O 1
ATOM 2326 N N . ARG A 1 285 ? -25.037 2.615 23.105 1.00 79.75 285 ARG A N 1
ATOM 2327 C CA . ARG A 1 285 ? -25.289 1.201 22.795 1.00 79.75 285 ARG A CA 1
ATOM 2328 C C . ARG A 1 285 ? -26.348 0.545 23.679 1.00 79.75 285 ARG A C 1
ATOM 2330 O O . ARG A 1 285 ? -26.493 -0.677 23.601 1.00 79.75 285 ARG A O 1
ATOM 2337 N N . SER A 1 286 ? -27.086 1.306 24.491 1.00 86.88 286 SER A N 1
ATOM 2338 C CA . SER A 1 286 ? -28.043 0.723 25.434 1.00 86.88 286 SER A CA 1
ATOM 2339 C C . SER A 1 286 ? -29.004 -0.256 24.745 1.00 86.88 286 SER A C 1
ATOM 2341 O O . SER A 1 286 ? -29.533 -0.004 23.656 1.00 86.88 286 SER A O 1
ATOM 2343 N N . SER A 1 287 ? -29.226 -1.413 25.370 1.00 79.56 287 SER A N 1
ATOM 2344 C CA . SER A 1 287 ? -30.086 -2.472 24.828 1.00 79.56 287 SER A CA 1
ATOM 2345 C C . SER A 1 287 ? -31.539 -2.009 24.716 1.00 79.56 287 SER A C 1
ATOM 2347 O O . SER A 1 287 ? -32.254 -2.435 23.810 1.00 79.56 287 SER A O 1
ATOM 2349 N N . ARG A 1 288 ? -31.960 -1.116 25.618 1.00 89.62 288 ARG A N 1
ATOM 2350 C CA . ARG A 1 288 ? -33.310 -0.558 25.676 1.00 89.62 288 ARG A CA 1
ATOM 2351 C C . ARG A 1 288 ? -33.396 0.674 24.772 1.00 89.62 288 ARG A C 1
ATOM 2353 O O . ARG A 1 288 ? -32.650 1.625 24.994 1.00 89.62 288 ARG A O 1
ATOM 2360 N N . PRO A 1 289 ? -34.299 0.699 23.775 1.00 84.94 289 PRO A N 1
ATOM 2361 C CA . PRO A 1 289 ? -34.431 1.842 22.872 1.00 84.94 289 PRO A CA 1
ATOM 2362 C C . PRO A 1 289 ? -34.719 3.173 23.578 1.00 84.94 289 PRO A C 1
ATOM 2364 O O . PRO A 1 289 ? -34.242 4.199 23.111 1.00 84.94 289 PRO A O 1
ATOM 2367 N N . SER A 1 290 ? -35.445 3.152 24.702 1.00 92.31 290 SER A N 1
ATOM 2368 C CA . SER A 1 290 ? -35.761 4.335 25.520 1.00 92.31 290 SER A CA 1
ATOM 2369 C C . SER A 1 290 ? -34.542 4.993 26.162 1.00 92.31 290 SER A C 1
ATOM 2371 O O . SER A 1 290 ? -34.586 6.174 26.482 1.00 92.31 290 SER A O 1
ATOM 2373 N N . ASP A 1 291 ? -33.473 4.227 26.363 1.00 90.50 291 ASP A N 1
ATOM 2374 C CA . ASP A 1 291 ? -32.291 4.666 27.102 1.00 90.50 291 ASP A CA 1
ATOM 2375 C C . ASP A 1 291 ? -31.187 5.149 26.148 1.00 90.50 291 ASP A C 1
ATOM 2377 O O . ASP A 1 291 ? -30.161 5.667 26.592 1.00 90.50 291 ASP A O 1
ATOM 2381 N N . ARG A 1 292 ? -31.375 4.956 24.833 1.00 89.12 292 ARG A N 1
ATOM 2382 C CA . ARG A 1 292 ? -30.433 5.424 23.816 1.00 89.12 292 ARG A CA 1
ATOM 2383 C C . ARG A 1 292 ? -30.597 6.931 23.623 1.00 89.12 292 ARG A C 1
ATOM 2385 O O . ARG A 1 292 ? -31.721 7.388 23.418 1.00 89.12 292 ARG A O 1
ATOM 2392 N N . PRO A 1 293 ? -29.499 7.698 23.596 1.00 92.75 293 PRO A N 1
ATOM 2393 C CA . PRO A 1 293 ? -29.572 9.113 23.287 1.00 92.75 293 PRO A CA 1
ATOM 2394 C C . PRO A 1 293 ? -30.067 9.371 21.873 1.00 92.75 293 PRO A C 1
ATOM 2396 O O . PRO A 1 293 ? -29.745 8.650 20.925 1.00 92.75 293 PRO A O 1
ATOM 2399 N N . THR A 1 294 ? -30.738 10.501 21.706 1.00 89.88 294 THR A N 1
ATOM 2400 C CA . THR A 1 294 ? -30.859 11.137 20.398 1.00 89.88 294 THR A CA 1
ATOM 2401 C C . THR A 1 294 ? -29.482 11.578 19.890 1.00 89.88 294 THR A C 1
ATOM 2403 O O . THR A 1 294 ? -28.559 11.845 20.664 1.00 89.88 294 THR A O 1
ATOM 2406 N N . ALA A 1 295 ? -29.331 11.737 18.571 1.00 76.19 295 ALA A N 1
ATOM 2407 C CA . ALA A 1 295 ? -28.077 12.220 17.980 1.00 76.19 295 ALA A CA 1
ATOM 2408 C C . ALA A 1 295 ? -27.624 13.570 18.573 1.00 76.19 295 ALA A C 1
ATOM 2410 O O . ALA A 1 295 ? -26.431 13.808 18.757 1.00 76.19 295 ALA A O 1
ATOM 2411 N N . ARG A 1 296 ? -28.583 14.441 18.921 1.00 83.06 296 ARG A N 1
ATOM 2412 C CA . ARG A 1 296 ? -28.318 15.731 19.564 1.00 83.06 296 ARG A CA 1
ATOM 2413 C C . ARG A 1 296 ? -27.742 15.559 20.970 1.00 83.06 296 ARG A C 1
ATOM 2415 O O . ARG A 1 296 ? -26.756 16.212 21.296 1.00 83.06 296 ARG A O 1
ATOM 2422 N N . GLU A 1 297 ? -28.331 14.695 21.789 1.00 90.81 297 GLU A N 1
ATOM 2423 C CA . GLU A 1 297 ? -27.850 14.422 23.149 1.00 90.81 297 GLU A CA 1
ATOM 2424 C C . GLU A 1 297 ? -26.473 13.757 23.132 1.00 90.81 297 GLU A C 1
ATOM 2426 O O . GLU A 1 297 ? -25.584 14.173 23.874 1.00 90.81 297 GLU A O 1
ATOM 2431 N N . ALA A 1 298 ? -26.263 12.792 22.231 1.00 85.75 298 ALA A N 1
ATOM 2432 C CA . ALA A 1 298 ? -24.962 12.166 22.029 1.00 85.75 298 ALA A CA 1
ATOM 2433 C C . ALA A 1 298 ? -23.893 13.205 21.648 1.00 85.75 298 ALA A C 1
ATOM 2435 O O . ALA A 1 298 ? -22.809 13.222 22.228 1.00 85.75 298 ALA A O 1
ATOM 2436 N N . TYR A 1 299 ? -24.212 14.122 20.728 1.00 81.44 299 TYR A N 1
ATOM 2437 C CA . TYR A 1 299 ? -23.304 15.197 20.329 1.00 81.44 299 TYR A CA 1
ATOM 2438 C C . TYR A 1 299 ? -22.975 16.155 21.482 1.00 81.44 299 TYR A C 1
ATOM 2440 O O . TYR A 1 299 ? -21.808 16.477 21.696 1.00 81.44 299 TYR A O 1
ATOM 2448 N N . LEU A 1 300 ? -23.977 16.588 22.254 1.00 89.44 300 LEU A N 1
ATOM 2449 C CA . LEU A 1 300 ? -23.757 17.468 23.405 1.00 89.44 300 LEU A CA 1
ATOM 2450 C C . LEU A 1 300 ? -22.894 16.792 24.474 1.00 89.44 300 LEU A C 1
ATOM 2452 O O . LEU A 1 300 ? -21.964 17.410 24.988 1.00 89.44 300 LEU A O 1
ATOM 2456 N N . LYS A 1 301 ? -23.139 15.508 24.757 1.00 90.12 301 LYS A N 1
ATOM 2457 C CA . LYS A 1 301 ? -22.325 14.738 25.703 1.00 90.12 301 LYS A CA 1
ATOM 2458 C C . LYS A 1 301 ? -20.894 14.547 25.203 1.00 90.12 301 LYS A C 1
ATOM 2460 O O . LYS A 1 301 ? -19.955 14.632 25.988 1.00 90.12 301 LYS A O 1
ATOM 2465 N N . PHE A 1 302 ? -20.710 14.350 23.900 1.00 85.81 302 PHE A N 1
ATOM 2466 C CA . PHE A 1 302 ? -19.383 14.293 23.296 1.00 85.81 302 PHE A CA 1
ATOM 2467 C C . PHE A 1 302 ? -18.636 15.631 23.411 1.00 85.81 302 PHE A C 1
ATOM 2469 O O . PHE A 1 302 ? -17.450 15.642 23.733 1.00 85.81 302 PHE A O 1
ATOM 2476 N N . GLN A 1 303 ? -19.317 16.766 23.209 1.00 87.44 303 GLN A N 1
ATOM 2477 C CA . GLN A 1 303 ? -18.727 18.090 23.442 1.00 87.44 303 GLN A CA 1
ATOM 2478 C C . GLN A 1 303 ? -18.362 18.294 24.916 1.00 87.44 303 GLN A C 1
ATOM 2480 O O . GLN A 1 303 ? -17.270 18.771 25.207 1.00 87.44 303 GLN A O 1
ATOM 2485 N N . GLU A 1 304 ? -19.218 17.866 25.847 1.00 92.00 304 GLU A N 1
ATOM 2486 C CA . GLU A 1 304 ? -18.916 17.896 27.282 1.00 92.00 304 GLU A CA 1
ATOM 2487 C C . GLU A 1 304 ? -17.648 17.085 27.595 1.00 92.00 304 GLU A C 1
ATOM 2489 O O . GLU A 1 304 ? -16.738 17.590 28.254 1.00 92.00 304 GLU A O 1
ATOM 2494 N N . LEU A 1 305 ? -17.536 15.860 27.069 1.00 87.50 305 LEU A N 1
ATOM 2495 C CA . LEU A 1 305 ? -16.329 15.042 27.210 1.00 87.50 305 LEU A CA 1
ATOM 2496 C C . LEU A 1 305 ? -15.101 15.752 26.649 1.00 87.50 305 LEU A C 1
ATOM 2498 O O . LEU A 1 305 ? -14.080 15.819 27.324 1.00 87.50 305 LEU A O 1
ATOM 2502 N N . LYS A 1 306 ? -15.215 16.349 25.458 1.00 84.06 306 LYS A N 1
ATOM 2503 C CA . LYS A 1 306 ? -14.133 17.116 24.838 1.00 84.06 306 LYS A CA 1
ATOM 2504 C C . LYS A 1 306 ? -13.671 18.276 25.724 1.00 84.06 306 LYS A C 1
ATOM 2506 O O . LYS A 1 306 ? -12.472 18.500 25.824 1.00 84.06 306 LYS A O 1
ATOM 2511 N N . THR A 1 307 ? -14.589 18.992 26.377 1.00 88.81 307 THR A N 1
ATOM 2512 C CA . THR A 1 307 ? -14.237 20.104 27.283 1.00 88.81 307 THR A CA 1
ATOM 2513 C C . THR A 1 307 ? -13.573 19.656 28.583 1.00 88.81 307 THR A C 1
ATOM 2515 O O . THR A 1 307 ? -12.894 20.459 29.215 1.00 88.81 307 THR A O 1
ATOM 2518 N N . LYS A 1 308 ? -13.746 18.389 28.980 1.00 88.81 308 LYS A N 1
ATOM 2519 C CA . LYS A 1 308 ? -13.112 17.810 30.175 1.00 88.81 308 LYS A CA 1
ATOM 2520 C C . LYS A 1 308 ? -11.702 17.287 29.921 1.00 88.81 308 LYS A C 1
ATOM 2522 O O . LYS A 1 308 ? -10.996 17.014 30.886 1.00 88.81 308 LYS A O 1
ATOM 2527 N N . LEU A 1 309 ? -11.295 17.150 28.658 1.00 84.50 309 LEU A N 1
ATOM 2528 C CA . LEU A 1 309 ? -9.951 16.697 28.320 1.00 84.50 309 LEU A CA 1
ATOM 2529 C C . LEU A 1 309 ? -8.927 17.736 28.758 1.00 84.50 309 LEU A C 1
ATOM 2531 O O . LEU A 1 309 ? -8.916 18.863 28.260 1.00 84.50 309 LEU A O 1
ATOM 2535 N N . THR A 1 310 ? -8.050 17.346 29.677 1.00 86.50 310 THR A N 1
ATOM 2536 C CA . THR A 1 310 ? -6.950 18.207 30.109 1.00 86.50 310 THR A CA 1
ATOM 2537 C C . THR A 1 310 ? -5.851 18.238 29.048 1.00 86.50 310 THR A C 1
ATOM 2539 O O . THR A 1 310 ? -5.696 17.307 28.252 1.00 86.50 310 THR A O 1
ATOM 2542 N N . ALA A 1 311 ? -5.045 19.305 29.043 1.00 80.75 311 ALA A N 1
ATOM 2543 C CA . ALA A 1 311 ? -3.849 19.364 28.202 1.00 80.75 311 ALA A CA 1
ATOM 2544 C C . ALA A 1 311 ? -2.931 18.157 28.466 1.00 80.75 311 ALA A C 1
ATOM 2546 O O . ALA A 1 311 ? -2.430 17.545 27.531 1.00 80.75 311 ALA A O 1
ATOM 2547 N N . GLU A 1 312 ? -2.813 17.741 29.728 1.00 79.75 312 GLU A N 1
ATOM 2548 C CA . GLU A 1 312 ? -2.044 16.566 30.142 1.00 79.75 312 GLU A CA 1
ATOM 2549 C C . GLU A 1 312 ? -2.581 15.267 29.532 1.00 79.75 312 GLU A C 1
ATOM 2551 O O . GLU A 1 312 ? -1.790 14.461 29.059 1.00 79.75 312 GLU A O 1
ATOM 2556 N N . GLN A 1 313 ? -3.904 15.059 29.479 1.00 76.12 313 GLN A N 1
ATOM 2557 C CA . GLN A 1 313 ? -4.499 13.891 28.814 1.00 76.12 313 GLN A CA 1
ATOM 2558 C C . GLN A 1 313 ? -4.259 13.913 27.300 1.00 76.12 313 GLN A C 1
ATOM 2560 O O . GLN A 1 313 ? -3.943 12.885 26.706 1.00 76.12 313 GLN A O 1
ATOM 2565 N N . LEU A 1 314 ? -4.373 15.083 26.665 1.00 74.62 314 LEU A N 1
ATOM 2566 C CA . LEU A 1 314 ? -4.114 15.249 25.229 1.00 74.62 314 LEU A CA 1
ATOM 2567 C C . LEU A 1 314 ? -2.629 15.057 24.867 1.00 74.62 314 LEU A C 1
ATOM 2569 O O . LEU A 1 314 ? -2.296 14.648 23.746 1.00 74.62 314 LEU A O 1
ATOM 2573 N N . GLU A 1 315 ? -1.736 15.347 25.812 1.00 73.38 315 GLU A N 1
ATOM 2574 C CA . GLU A 1 315 ? -0.289 15.183 25.676 1.00 73.38 315 GLU A CA 1
ATOM 2575 C C . GLU A 1 315 ? 0.235 13.844 26.211 1.00 73.38 315 GLU A C 1
ATOM 2577 O O . GLU A 1 315 ? 1.373 13.477 25.897 1.00 73.38 315 GLU A O 1
ATOM 2582 N N . ALA A 1 316 ? -0.587 13.092 26.952 1.00 70.94 316 ALA A N 1
ATOM 2583 C CA . ALA A 1 316 ? -0.206 11.838 27.583 1.00 70.94 316 ALA A CA 1
ATOM 2584 C C . ALA A 1 316 ? 0.362 10.850 26.546 1.00 70.94 316 ALA A C 1
ATOM 2586 O O . ALA A 1 316 ? -0.218 10.655 25.470 1.00 70.94 316 ALA A O 1
ATOM 2587 N N . PRO A 1 317 ? 1.507 10.204 26.837 1.00 60.72 317 PRO A N 1
ATOM 2588 C CA . PRO A 1 317 ? 2.042 9.177 25.963 1.00 60.72 317 PRO A CA 1
ATOM 2589 C C . PRO A 1 317 ? 1.065 7.998 25.925 1.00 60.72 317 PRO A C 1
ATOM 2591 O O . PRO A 1 317 ? 0.690 7.461 26.964 1.00 60.72 317 PRO A O 1
ATOM 2594 N N . LEU A 1 318 ? 0.681 7.580 24.718 1.00 54.44 318 LEU A N 1
ATOM 2595 C CA . LEU A 1 318 ? -0.085 6.352 24.511 1.00 54.44 318 LEU A CA 1
ATOM 2596 C C . LEU A 1 318 ? 0.704 5.183 25.112 1.00 54.44 318 LEU A C 1
ATOM 2598 O O . LEU A 1 318 ? 1.821 4.923 24.666 1.00 54.44 318 LEU A O 1
ATOM 2602 N N . SER A 1 319 ? 0.171 4.497 26.125 1.00 56.38 319 SER A N 1
ATOM 2603 C CA . SER A 1 319 ? 0.757 3.231 26.558 1.00 56.38 319 SER A CA 1
ATOM 2604 C C . SER A 1 319 ? 0.380 2.139 25.563 1.00 56.38 319 SER A C 1
ATOM 2606 O O . SER A 1 319 ? -0.773 1.996 25.170 1.00 56.38 319 SER A O 1
ATOM 2608 N N . ASP A 1 320 ? 1.359 1.341 25.144 1.00 52.81 320 ASP A N 1
ATOM 2609 C CA . ASP A 1 320 ? 1.057 0.105 24.435 1.00 52.81 320 ASP A CA 1
ATOM 2610 C C . ASP A 1 320 ? 0.431 -0.847 25.452 1.00 52.81 320 ASP A C 1
ATOM 2612 O O . ASP A 1 320 ? 1.119 -1.423 26.297 1.00 52.81 320 ASP A O 1
ATOM 2616 N N . ILE A 1 321 ? -0.886 -0.995 25.402 1.00 51.50 321 ILE A N 1
ATOM 2617 C CA . ILE A 1 321 ? -1.591 -2.100 26.055 1.00 51.50 321 ILE A CA 1
ATOM 2618 C C . ILE A 1 321 ? -1.329 -3.398 25.286 1.00 51.50 321 ILE A C 1
ATOM 2620 O O . ILE A 1 321 ? -0.779 -3.384 24.185 1.00 51.50 321 ILE A O 1
ATOM 2624 N N . PHE A 1 322 ? -1.692 -4.539 25.858 1.00 47.97 322 PHE A N 1
ATOM 2625 C CA . PHE A 1 322 ? -1.651 -5.875 25.274 1.00 47.97 322 PHE A CA 1
ATOM 2626 C C . PHE A 1 322 ? -2.809 -6.710 25.803 1.00 47.97 322 PHE A C 1
ATOM 2628 O O . PHE A 1 322 ? -2.974 -6.830 27.009 1.00 47.97 322 PHE A O 1
ATOM 2635 N N . TYR A 1 323 ? -3.648 -7.235 24.907 1.00 42.78 323 TYR A N 1
ATOM 2636 C CA . TYR A 1 323 ? -4.732 -8.134 25.295 1.00 42.78 323 TYR A CA 1
ATOM 2637 C C . TYR A 1 323 ? -4.179 -9.550 25.425 1.00 42.78 323 TYR A C 1
ATOM 2639 O O . TYR A 1 323 ? -3.709 -10.119 24.442 1.00 42.78 323 TYR A O 1
ATOM 2647 N N . ASP A 1 324 ? -4.232 -10.114 26.628 1.00 59.53 324 ASP A N 1
ATOM 2648 C CA . ASP A 1 324 ? -3.583 -11.393 26.939 1.00 59.53 324 ASP A CA 1
ATOM 2649 C C . ASP A 1 324 ? -4.421 -12.630 26.561 1.00 59.53 324 ASP A C 1
ATOM 2651 O O . ASP A 1 324 ? -3.996 -13.762 26.781 1.00 59.53 324 ASP A O 1
ATOM 2655 N N . GLY A 1 325 ? -5.608 -12.431 25.976 1.00 39.28 325 GLY A N 1
ATOM 2656 C CA . GLY A 1 325 ? -6.538 -13.508 25.630 1.00 39.28 325 GLY A CA 1
ATOM 2657 C C . GLY A 1 325 ? -7.441 -13.963 26.784 1.00 39.28 325 GLY A C 1
ATOM 2658 O O . GLY A 1 325 ? -8.364 -14.734 26.538 1.00 39.28 325 GLY A O 1
ATOM 2659 N N . SER A 1 326 ? -7.246 -13.459 28.009 1.00 56.09 326 SER A N 1
ATOM 2660 C CA . SER A 1 326 ? -8.019 -13.828 29.211 1.00 56.09 326 SER A CA 1
ATOM 2661 C C . SER A 1 326 ? -9.219 -12.913 29.508 1.00 56.09 326 SER A C 1
ATOM 2663 O O . SER A 1 326 ? -9.854 -13.038 30.555 1.00 56.09 326 SER A O 1
ATOM 2665 N N . GLY A 1 327 ? -9.533 -11.962 28.621 1.00 45.34 327 GLY A N 1
ATOM 2666 C CA . GLY A 1 327 ? -10.497 -10.889 28.904 1.00 45.34 327 GLY A CA 1
ATOM 2667 C C . GLY A 1 327 ? -9.879 -9.677 29.604 1.00 45.34 327 GLY A C 1
ATOM 2668 O O . GLY A 1 327 ? -10.609 -8.764 29.984 1.00 45.34 327 GLY A O 1
ATOM 2669 N N . ARG A 1 328 ? -8.550 -9.639 29.775 1.00 48.16 328 ARG A N 1
ATOM 2670 C CA . ARG A 1 328 ? -7.830 -8.550 30.447 1.00 48.16 328 ARG A CA 1
ATOM 2671 C C . ARG A 1 328 ? -6.797 -7.907 29.518 1.00 48.16 328 ARG A C 1
ATOM 2673 O O . ARG A 1 328 ? -6.175 -8.561 28.683 1.00 48.16 328 ARG A O 1
ATOM 2680 N N . TYR A 1 329 ? -6.625 -6.596 29.665 1.00 47.59 329 TYR A N 1
ATOM 2681 C CA . TYR A 1 329 ? -5.579 -5.829 28.988 1.00 47.59 329 TYR A CA 1
ATOM 2682 C C . TYR A 1 329 ? -4.441 -5.557 29.979 1.00 47.59 329 TYR A C 1
ATOM 2684 O O . TYR A 1 329 ? -4.689 -5.157 31.114 1.00 47.59 329 TYR A O 1
ATOM 2692 N N . GLN A 1 330 ? -3.195 -5.765 29.557 1.00 59.62 330 GLN A N 1
ATOM 2693 C CA . GLN A 1 330 ? -1.982 -5.522 30.340 1.00 59.62 330 GLN A CA 1
ATOM 2694 C C . GLN A 1 330 ? -1.109 -4.464 29.654 1.00 59.62 330 GLN A C 1
ATOM 2696 O O . GLN A 1 330 ? -0.991 -4.465 28.434 1.00 59.62 330 GLN A O 1
ATOM 2701 N N . LYS A 1 331 ? -0.462 -3.563 30.401 1.00 64.19 331 LYS A N 1
ATOM 2702 C CA . LYS A 1 331 ? 0.456 -2.564 29.820 1.00 64.19 331 LYS A CA 1
ATOM 2703 C C . LYS A 1 331 ? 1.790 -3.216 29.445 1.00 64.19 331 LYS A C 1
ATOM 2705 O O . LYS A 1 331 ? 2.441 -3.814 30.295 1.00 64.19 331 LYS A O 1
ATOM 2710 N N . LYS A 1 332 ? 2.201 -3.089 28.182 1.00 50.66 332 LYS A N 1
ATOM 2711 C CA . LYS A 1 332 ? 3.424 -3.686 27.622 1.00 50.66 332 LYS A CA 1
ATOM 2712 C C . LYS A 1 332 ? 4.570 -2.682 27.511 1.00 50.66 332 LYS A C 1
ATOM 2714 O O . LYS A 1 332 ? 5.702 -3.039 27.815 1.00 50.66 332 LYS A O 1
ATOM 2719 N N . TYR A 1 333 ? 4.295 -1.441 27.101 1.00 45.69 333 TYR A N 1
ATOM 2720 C CA . TYR A 1 333 ? 5.312 -0.389 26.984 1.00 45.69 333 TYR A CA 1
ATOM 2721 C C . TYR A 1 333 ? 4.741 0.995 27.306 1.00 45.69 333 TYR A C 1
ATOM 2723 O O . TYR A 1 333 ? 3.716 1.400 26.766 1.00 45.69 333 TYR A O 1
ATOM 2731 N N . ALA A 1 334 ? 5.447 1.750 28.148 1.00 50.75 334 ALA A N 1
ATOM 2732 C CA . ALA A 1 334 ? 5.257 3.190 28.287 1.00 50.75 334 ALA A CA 1
ATOM 2733 C C . ALA A 1 334 ? 6.348 3.895 27.470 1.00 50.75 334 ALA A C 1
ATOM 2735 O O . ALA A 1 334 ? 7.541 3.719 27.738 1.00 50.75 334 ALA A O 1
ATOM 2736 N N . TYR A 1 335 ? 5.965 4.666 26.451 1.00 45.38 335 TYR A N 1
ATOM 2737 C CA . TYR A 1 335 ? 6.924 5.480 25.705 1.00 45.38 335 TYR A CA 1
ATOM 2738 C C . TYR A 1 335 ? 7.500 6.541 26.650 1.00 45.38 335 TYR A C 1
ATOM 2740 O O . TYR A 1 335 ? 6.756 7.349 27.199 1.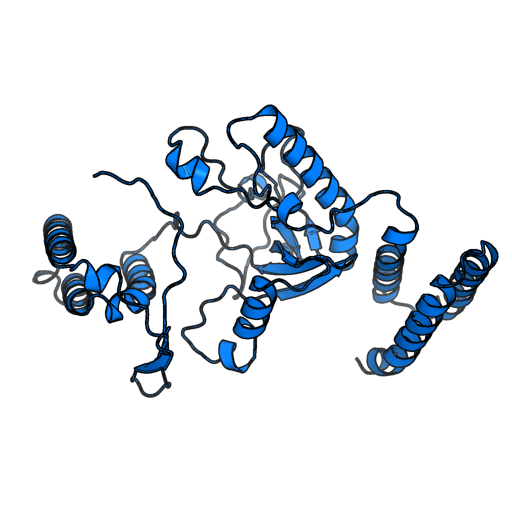00 45.38 335 TYR A O 1
ATOM 2748 N N . LYS A 1 336 ? 8.827 6.541 26.849 1.00 51.00 336 LYS A N 1
ATOM 2749 C CA . LYS A 1 336 ? 9.496 7.491 27.758 1.00 51.00 336 LYS A CA 1
ATOM 2750 C C . LYS A 1 336 ? 9.325 8.948 27.315 1.00 51.00 336 LYS A C 1
ATOM 2752 O O . LYS A 1 336 ? 9.275 9.830 28.161 1.00 51.00 336 LYS A O 1
ATOM 2757 N N . THR A 1 337 ? 9.233 9.191 26.008 1.00 43.28 337 THR A N 1
ATOM 2758 C CA . THR A 1 337 ? 8.972 10.507 25.413 1.00 43.28 337 THR A CA 1
ATOM 2759 C C . THR A 1 337 ? 8.243 10.346 24.079 1.00 43.28 337 THR A C 1
ATOM 2761 O O . THR A 1 337 ? 8.566 9.465 23.278 1.00 43.28 337 THR A O 1
ATOM 2764 N N . ARG A 1 338 ? 7.241 11.198 23.828 1.00 43.78 338 ARG A N 1
ATOM 2765 C CA . ARG A 1 338 ? 6.529 11.256 22.543 1.00 43.78 338 ARG A CA 1
ATOM 2766 C C . ARG A 1 338 ? 7.479 11.791 21.459 1.00 43.78 338 ARG A C 1
ATOM 2768 O O . ARG A 1 338 ? 8.226 12.734 21.735 1.00 43.78 338 ARG A O 1
ATOM 2775 N N . PRO A 1 339 ? 7.450 11.270 20.220 1.00 40.19 339 PRO A N 1
ATOM 2776 C CA . PRO A 1 339 ? 8.062 11.965 19.094 1.00 40.19 339 PRO A CA 1
ATOM 2777 C C . PRO A 1 339 ? 7.433 13.360 18.993 1.00 40.19 339 PRO A C 1
ATOM 2779 O O . PRO A 1 339 ? 6.215 13.462 18.836 1.00 40.19 339 PRO A O 1
ATOM 2782 N N . LYS A 1 340 ? 8.233 14.427 19.123 1.00 35.75 340 LYS A N 1
ATOM 2783 C CA . LYS A 1 340 ? 7.737 15.793 18.918 1.00 35.75 340 LYS A CA 1
ATOM 2784 C C . LYS A 1 340 ? 7.186 15.886 17.499 1.00 35.75 340 LYS A C 1
ATOM 2786 O O . LYS A 1 340 ? 7.926 15.720 16.529 1.00 35.75 340 LYS A O 1
ATOM 2791 N N . LEU A 1 341 ? 5.880 16.104 17.392 1.00 35.47 341 LEU A N 1
ATOM 2792 C CA . LEU A 1 341 ? 5.284 16.549 16.143 1.00 35.47 341 LEU A CA 1
ATOM 2793 C C . LEU A 1 341 ? 5.860 17.949 15.845 1.00 35.47 341 LEU A C 1
ATOM 2795 O O . LEU A 1 341 ? 6.119 18.692 16.791 1.00 35.47 341 LEU A O 1
ATOM 2799 N N . PRO A 1 342 ? 6.147 18.295 14.579 1.00 35.34 342 PRO A N 1
ATOM 2800 C CA . PRO A 1 342 ? 6.671 19.621 14.242 1.00 35.34 342 PRO A CA 1
ATOM 2801 C C . PRO A 1 342 ? 5.701 20.708 14.714 1.00 35.34 342 PRO A C 1
ATOM 2803 O O . PRO A 1 342 ? 4.505 20.465 14.704 1.00 35.34 342 PRO A O 1
ATOM 2806 N N . ASP A 1 343 ? 6.176 21.890 15.103 1.00 34.47 343 ASP A N 1
ATOM 2807 C CA . ASP A 1 343 ? 5.293 22.950 15.607 1.00 34.47 343 ASP A CA 1
ATOM 2808 C C . ASP A 1 343 ? 4.198 23.288 14.578 1.00 34.47 343 ASP A C 1
ATOM 2810 O O . ASP A 1 343 ? 4.473 23.671 13.437 1.00 34.47 343 ASP A O 1
ATOM 2814 N N . HIS A 1 344 ? 2.934 23.085 14.955 1.00 39.12 344 HIS A N 1
ATOM 2815 C CA . HIS A 1 344 ? 1.779 23.423 14.127 1.00 39.12 344 HIS A CA 1
ATOM 2816 C C . HIS A 1 344 ? 1.195 24.749 14.629 1.00 39.12 344 HIS A C 1
ATOM 2818 O O . HIS A 1 344 ? 0.684 24.812 15.744 1.00 39.12 344 HIS A O 1
ATOM 2824 N N . ASN A 1 345 ? 1.216 25.801 13.806 1.00 29.94 345 ASN A N 1
ATOM 2825 C CA . ASN A 1 345 ? 0.597 27.099 14.117 1.00 29.94 345 ASN A CA 1
ATOM 2826 C C . ASN A 1 345 ? -0.937 27.051 13.986 1.00 29.94 345 ASN A C 1
ATOM 2828 O O . ASN A 1 345 ? -1.521 27.725 13.138 1.00 29.94 345 ASN A O 1
ATOM 2832 N N . TRP A 1 346 ? -1.600 26.246 14.811 1.00 29.72 346 TRP A N 1
ATOM 2833 C CA . TRP A 1 346 ? -3.049 26.323 14.980 1.00 29.72 346 TRP A CA 1
ATOM 2834 C C . TRP A 1 346 ? -3.379 27.385 16.032 1.00 29.72 346 TRP A C 1
ATOM 2836 O O . TRP A 1 346 ? -2.994 27.260 17.192 1.00 29.72 346 TRP A O 1
ATOM 2846 N N . ARG A 1 347 ? -4.107 28.430 15.627 1.00 25.86 347 ARG A N 1
ATOM 2847 C CA . ARG A 1 347 ? -4.919 29.242 16.542 1.00 25.86 347 ARG A CA 1
ATOM 2848 C C . ARG A 1 347 ? -6.393 28.887 16.301 1.00 25.86 347 ARG A C 1
ATOM 2850 O O . ARG A 1 347 ? -6.721 28.607 15.147 1.00 25.86 347 ARG A O 1
ATOM 2857 N N . PRO A 1 348 ? -7.209 28.813 17.367 1.00 35.66 348 PRO A N 1
ATOM 2858 C CA . PRO A 1 348 ? -8.608 28.394 17.297 1.00 35.66 348 PRO A CA 1
ATOM 2859 C C . PRO A 1 348 ? -9.460 29.260 16.368 1.00 35.66 348 PRO A C 1
ATOM 2861 O O . PRO A 1 348 ? -9.142 30.465 16.223 1.00 35.66 348 PRO A O 1
#

Mean predicted aligned error: 13.38 Å

Organism: NCBI:txid181874

Nearest PDB structures (foldseek):
  5vlo-assembly1_A  TM=5.768E-01  e=9.975E-02  Homo sapiens
  1v0p-assembly1_A  TM=5.952E-01  e=1.119E-01  Plasmodium falciparum
  5hx6-assembly1_A  TM=3.605E-01  e=4.738E-02  Homo sapiens
  6hho-assembly1_A  TM=3.664E-01  e=4.175E-01  Homo sapiens
  6c4d-assembly2_B  TM=3.693E-01  e=5.887E-01  Homo sapiens

Secondary structure (DSSP, 8-state):
-HHHHHHHHHHHHHHHHHHHHTT---HHHHHHHHHHHHHHHHHHTTS-SHHHHHHHHHHHHHHHHHH------S-HHHHHTTT--TT-HHHHHHHHHHHHHHHHHHHHHHHTTTEEEPEESSSSS--EEEPSSTTPPPPS---TTSPPP--SSTTTT-EE-----SS-HHHHHH----TTEEEEEETTS-EEEEEEEE-SSPPHHHHHHHHHTSHHHHTSTT--PPPP-EEEEETTEEEEEEE----TT-----SHHHHHHHHHHHHHHHTTT-THHHHHHHHHT-SSGGGSPPHHHHHHHHHHHHHH--HHHHHSPPEEEEE-SSS-EEEEEE-SS---PPPP----

Sequence (348 aa):
MQIVSVLKPYTDQALSRWILIKQYKSASAKLGGLLLVLAVLPLVGRMNGLEWTQFCQRLTWKLRPYFSRHILPRDIARWRLDGVNVDDLDMVTRLRKENNSWWTFLTPFFAAYGYSLHVPIDDNATANSYPYPLHGKPTSRQVHPYARRLYCTNRESTFKIHVVDMMSKLIRHLSRQKPCVRGARDKCGRDVVIRIVSGPEHSKELKVLEYLTSPSALKDPRNITIPILDWLEFDGLIFIVMPKWDQAWMHDVGTVAECIHIADVLLAIIREIVPEIISFIEWMRSSRPSDRPTAREAYLKFQELKTKLTAEQLEAPLSDIFYDGSGRYQKKYAYKTRPKLPDHNWRP

Solvent-accessible surface area (backbone atoms only — not comparable to full-atom values): 20805 Å² total; per-residue (Å²): 122,72,66,62,70,68,47,48,63,57,54,52,52,53,51,54,53,49,58,58,46,63,76,48,89,50,72,64,50,60,50,54,53,52,51,53,54,62,63,48,52,68,73,52,67,74,60,84,53,84,62,45,62,37,48,51,46,47,51,51,50,73,50,33,72,83,72,45,89,72,79,72,78,57,54,56,52,72,41,45,52,65,91,56,63,80,83,42,58,66,60,51,42,51,53,45,49,52,47,52,50,52,54,56,69,43,36,65,56,42,43,49,73,41,28,48,60,36,44,63,78,55,96,56,78,62,67,38,23,26,48,79,56,56,88,34,68,63,65,94,74,71,58,86,88,36,42,87,81,92,58,78,35,22,66,68,55,48,42,62,64,71,71,76,74,90,84,43,80,68,52,57,68,73,45,65,57,56,70,34,50,46,50,28,25,41,82,80,56,47,56,25,31,40,32,60,55,29,23,72,62,84,34,71,64,40,57,50,51,54,49,58,67,29,78,72,39,61,67,35,91,80,59,77,67,84,59,74,77,46,81,46,77,57,93,48,31,33,32,38,31,26,53,40,65,75,62,93,85,73,69,87,63,89,42,74,67,54,50,50,50,54,47,50,62,60,39,64,68,44,40,80,67,40,59,68,54,50,62,53,50,50,38,65,62,38,90,49,76,90,64,32,61,54,73,67,55,48,49,52,51,50,50,51,54,59,73,68,58,44,71,65,50,77,66,50,61,73,59,41,65,41,74,76,80,80,90,48,75,44,86,72,45,73,58,92,66,71,82,81,73,76,92,73,94,77,76,136

pLDDT: mean 76.37, std 17.09, range [25.86, 98.0]

Radius of gyration: 25.53 Å; Cα contacts (8 Å, |Δi|>4): 342; chains: 1; bounding box: 74×59×54 Å